Protein AF-X1SP26-F1 (afdb_monomer_lite)

pLDDT: mean 91.58, std 7.6, range [51.31, 98.5]

Organism: NCBI:txid412755

Secondary structure (DSSP, 8-state):
--GGGEEEEEEEEGGGTEEEEEEEETT-SS----SSPPPBSS-SSPPPEEEEESSS--SEEEEEHHHHHTTTTTTS-GGGSS----B----STTEEEEEE------TT------EEEEE--TT--HHHHHHHHHTTHHHHHHHHHHHHHHSS-----TT-HHHHHHHHHHHHHHHHT-EEETTTTEEE----HIIIIII-EEE-THHHHHHHGGGGGT-HHHHHHHHHHHHHH--TTSPPPSEEETBBEEP------TTHHHHHHHHHHHHHHHH--GGGG-

InterPro domains:
  IPR008928 Six-hairpin glycosidase superfamily [SSF48208] (151-282)
  IPR010383 Glycosyl hydrolase 94, supersandwich domain [PF06165] (41-135)
  IPR012341 Six-hairpin glycosidase-like superfamily [G3DSA:1.50.10.10] (172-282)
  IPR037018 Glycoside hydrolase family 65, N-terminal domain [G3DSA:2.70.98.40] (19-152)

Radius of gyration: 23.2 Å; chains: 1; bounding box: 60×61×64 Å

Foldseek 3Di:
DVQQQWWWAWDQDDVQQWIKIFTAGPPDPDLDDDPADDDDQADRNDFIKMKGWLPDHFPEWAWQQCQQQPPVHPPDGPCVVDDDHHDRPGTGPRTDTDTHDDDDADVPDDDDIDMDIDGAAPPGDPVVVSVVCSVPVVCPVVVVVVVLVPQFDQDDDPPCNVVRVVRSVVVCVLVVQWDAQNNLRFIFRFPPDCQCPPVQKGFQLLPRLVSCQRCLVRPLRNLLRSLSSQVVQADPVRFGAGTAGHRRHGDPDPDGDPCNSVSSVVSVVSNCVSPVPPVSVD

Sequence (282 aa):
EFSQKFIHKFETIMEGMGIKETKILEDDKEGKKQSYPKPEFEDKNPPMTFLVSLNDHPIIKFTNGSRFFGKGGVTSPDMLKDNLTNDLSATGEESAMILEQKINLQPGQTRTIYFLYGYIPEGFEIESLAKKYEKDVANTFIKSCEQWKKERIKFKIKDEAWVDREVFWHYYYLRGAMTYDSYFKEHILSQGHVYQYIIGFQGAARDPLQHALPFIYINPGIVKNVIRYTLKTTFKSGEIPYGITGSGQLIPLPIKPSDQEMWLLWLTSEYILATRDTDFLD

Structure (mmCIF, N/CA/C/O backbone):
data_AF-X1SP26-F1
#
_entry.id   AF-X1SP26-F1
#
loop_
_atom_site.group_PDB
_atom_site.id
_atom_site.type_symbol
_atom_site.label_atom_id
_atom_site.label_alt_id
_atom_site.label_comp_id
_atom_site.label_asym_id
_atom_site.label_entity_id
_atom_site.label_seq_id
_atom_site.pdbx_PDB_ins_code
_atom_site.Cartn_x
_atom_site.Cartn_y
_atom_site.Cartn_z
_atom_site.occupancy
_atom_site.B_iso_or_equiv
_atom_site.auth_seq_id
_atom_site.auth_comp_id
_atom_site.auth_asym_id
_atom_site.auth_atom_id
_atom_site.pdbx_PDB_model_num
ATOM 1 N N . GLU A 1 1 ? 15.520 7.062 14.774 1.00 73.81 1 GLU A N 1
ATOM 2 C CA . GLU A 1 1 ? 16.022 8.443 14.947 1.00 73.81 1 GLU A CA 1
ATOM 3 C C . GLU A 1 1 ? 15.285 9.443 14.056 1.00 73.81 1 GLU A C 1
ATOM 5 O O . GLU A 1 1 ? 14.725 10.384 14.595 1.00 73.81 1 GLU A O 1
ATOM 10 N N . PHE A 1 2 ? 15.195 9.248 12.729 1.00 81.56 2 PHE A N 1
ATOM 11 C CA . PHE A 1 2 ? 14.429 10.168 11.865 1.00 81.56 2 PHE A CA 1
ATOM 12 C C . PHE A 1 2 ? 12.916 10.170 12.152 1.00 81.56 2 PHE A C 1
ATOM 14 O O . PHE A 1 2 ? 12.326 11.234 12.297 1.00 81.56 2 PHE A O 1
ATOM 21 N N . SER A 1 3 ? 12.303 8.995 12.333 1.00 78.19 3 SER A N 1
ATOM 22 C CA . SER A 1 3 ? 10.868 8.862 12.644 1.00 78.19 3 SER A CA 1
ATOM 23 C C . SER A 1 3 ? 10.428 9.608 13.910 1.00 78.19 3 SER A C 1
ATOM 25 O O . SER A 1 3 ? 9.287 10.044 13.987 1.00 78.19 3 SER A O 1
ATOM 27 N N . GLN A 1 4 ? 11.331 9.787 14.879 1.00 84.62 4 GLN A N 1
ATOM 28 C CA . GLN A 1 4 ? 11.043 10.442 16.163 1.00 84.62 4 GLN A CA 1
ATOM 29 C C . GLN A 1 4 ? 11.020 11.975 16.044 1.00 84.62 4 GLN A C 1
ATOM 31 O O . GLN A 1 4 ? 10.655 12.662 16.989 1.00 84.62 4 GLN A O 1
ATOM 36 N N . LYS A 1 5 ? 11.436 12.520 14.890 1.00 88.44 5 LYS A N 1
ATOM 37 C CA . LYS A 1 5 ? 11.441 13.965 14.610 1.00 88.44 5 LYS A CA 1
ATOM 38 C C . LYS A 1 5 ? 10.080 14.485 14.151 1.00 88.44 5 LYS A C 1
ATOM 40 O O . LYS A 1 5 ? 9.910 15.694 14.004 1.00 88.44 5 LYS A O 1
ATOM 45 N N . PHE A 1 6 ? 9.134 13.591 13.866 1.00 90.00 6 PHE A N 1
ATOM 46 C CA . PHE A 1 6 ? 7.787 13.982 13.483 1.00 90.00 6 PHE A CA 1
ATOM 47 C C . PHE A 1 6 ? 6.968 14.363 14.712 1.00 90.00 6 PHE A C 1
ATOM 49 O O . PHE A 1 6 ? 6.846 13.597 15.662 1.00 90.00 6 PHE A O 1
ATOM 56 N N . ILE A 1 7 ? 6.342 15.531 14.637 1.00 92.62 7 ILE A N 1
ATOM 57 C CA . ILE A 1 7 ? 5.237 15.926 15.496 1.00 92.62 7 ILE A CA 1
ATOM 58 C C . ILE A 1 7 ? 3.949 15.404 14.867 1.00 92.62 7 ILE A C 1
ATOM 60 O O . ILE A 1 7 ? 3.618 15.712 13.717 1.00 92.62 7 ILE A O 1
ATOM 64 N N . HIS A 1 8 ? 3.205 14.640 15.648 1.00 94.38 8 HIS A N 1
ATOM 65 C CA . HIS A 1 8 ? 1.896 14.123 15.299 1.00 94.38 8 HIS A CA 1
ATOM 66 C C . HIS A 1 8 ? 0.833 15.168 15.647 1.00 94.38 8 HIS A C 1
ATOM 68 O O . HIS A 1 8 ? 0.840 15.759 16.726 1.00 94.38 8 HIS A O 1
ATOM 74 N N . LYS A 1 9 ? -0.086 15.423 14.718 1.00 95.69 9 LYS A N 1
ATOM 75 C CA . LYS A 1 9 ? -1.264 16.264 14.941 1.00 95.69 9 LYS A CA 1
ATOM 76 C C . LYS A 1 9 ? -2.515 15.479 14.609 1.00 95.69 9 LYS A C 1
ATOM 78 O O . LYS A 1 9 ? -2.637 14.953 13.501 1.00 95.69 9 LYS A O 1
ATOM 83 N N . PHE A 1 10 ? -3.446 15.457 15.555 1.00 97.62 10 PHE A N 1
ATOM 84 C CA . PHE A 1 10 ? -4.708 14.750 15.422 1.00 97.62 10 PHE A CA 1
ATOM 85 C C . PHE A 1 10 ? -5.874 15.716 15.289 1.00 97.62 10 PHE A C 1
ATOM 87 O O . PHE A 1 10 ? -5.982 16.698 16.020 1.00 97.62 10 PHE A O 1
ATOM 94 N N . GLU A 1 11 ? -6.784 15.399 14.380 1.00 97.00 11 GLU A N 1
ATOM 95 C CA . GLU A 1 11 ? -8.033 16.129 14.209 1.00 97.00 11 GLU A CA 1
ATOM 96 C C . GLU A 1 11 ? -9.209 15.163 14.118 1.00 97.00 11 GLU A C 1
ATOM 98 O O . GLU A 1 11 ? -9.087 14.031 13.645 1.00 97.00 11 GLU A O 1
ATOM 103 N N . THR A 1 12 ? -10.365 15.623 14.588 1.00 96.88 12 THR A N 1
ATOM 104 C CA . THR A 1 12 ? -11.623 14.916 14.356 1.00 96.88 12 THR A CA 1
ATOM 105 C C . THR A 1 12 ? -12.082 15.186 12.931 1.00 96.88 12 THR A C 1
ATOM 107 O O . THR A 1 12 ? -12.084 16.333 12.494 1.00 96.88 12 THR A O 1
ATOM 110 N N . ILE A 1 13 ? -12.515 14.142 12.233 1.00 95.62 13 ILE A N 1
ATOM 111 C CA . ILE A 1 13 ? -12.996 14.224 10.850 1.00 95.62 13 ILE A CA 1
ATOM 112 C C . ILE A 1 13 ? -14.414 13.670 10.736 1.00 95.62 13 ILE A C 1
ATOM 114 O O . ILE A 1 13 ? -14.892 12.982 11.644 1.00 95.62 13 ILE A O 1
ATOM 118 N N . MET A 1 14 ? -15.073 13.966 9.610 1.00 93.12 14 MET A N 1
ATOM 119 C CA . MET A 1 14 ? -16.379 13.405 9.250 1.00 93.12 14 MET A CA 1
ATOM 120 C C . MET A 1 14 ? -17.418 13.524 10.378 1.00 93.12 14 MET A C 1
ATOM 122 O O . MET A 1 14 ? -17.944 12.522 10.848 1.00 93.12 14 MET A O 1
ATOM 126 N N . GLU A 1 15 ? -17.653 14.744 10.871 1.00 92.62 15 GLU A N 1
ATOM 127 C CA . GLU A 1 15 ? -18.658 15.028 11.916 1.00 92.62 15 GLU A CA 1
ATOM 128 C C . GLU A 1 15 ? -18.483 14.216 13.218 1.00 92.62 15 GLU A C 1
ATOM 130 O O . GLU A 1 15 ? -19.429 14.002 13.971 1.00 92.62 15 GLU A O 1
ATOM 135 N N . GLY A 1 16 ? -17.259 13.777 13.529 1.00 93.81 16 GLY A N 1
ATOM 136 C CA . GLY A 1 16 ? -16.990 12.994 14.737 1.00 93.81 16 GLY A CA 1
ATOM 137 C C . GLY A 1 16 ? -16.803 11.502 14.504 1.00 93.81 16 GLY A C 1
ATOM 138 O O . GLY A 1 16 ? -16.459 10.806 15.456 1.00 93.81 16 GLY A O 1
ATOM 139 N N . MET A 1 17 ? -16.973 11.016 13.274 1.00 95.06 17 MET A N 1
ATOM 140 C CA . MET A 1 17 ? -16.884 9.589 12.945 1.00 95.06 17 MET A CA 1
ATOM 141 C C . 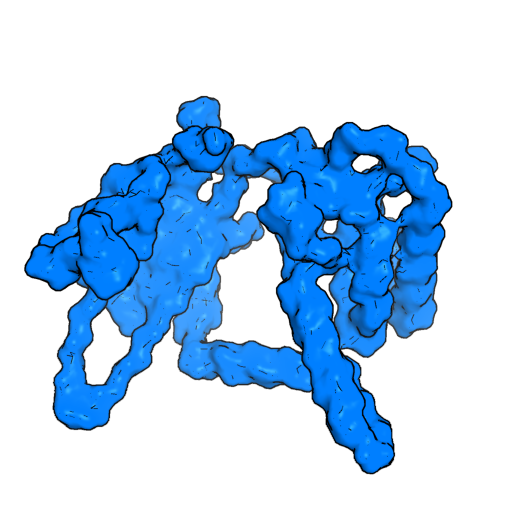MET A 1 17 ? -15.461 9.026 13.009 1.00 95.06 17 MET A C 1
ATOM 143 O O . MET A 1 17 ? -15.289 7.809 13.102 1.00 95.06 17 MET A O 1
ATOM 147 N N . GLY A 1 18 ? -14.431 9.875 12.972 1.00 96.88 18 GLY A N 1
ATOM 148 C CA . GLY A 1 18 ? -13.049 9.408 12.970 1.00 96.88 18 GLY A CA 1
ATOM 149 C C . GLY A 1 18 ? -12.015 10.418 13.441 1.00 96.88 18 GLY A C 1
ATOM 150 O O . GLY A 1 18 ? -12.329 11.546 13.829 1.00 96.88 18 GLY A O 1
ATOM 151 N N . ILE A 1 19 ? -10.763 9.975 13.376 1.00 98.12 19 ILE A N 1
ATOM 152 C CA . ILE A 1 19 ? -9.555 10.741 13.675 1.00 98.12 19 ILE A CA 1
ATOM 153 C C . ILE A 1 19 ? -8.641 10.683 12.446 1.00 98.12 19 ILE A C 1
ATOM 155 O O . ILE A 1 19 ? -8.492 9.623 11.835 1.00 98.12 19 ILE A O 1
ATOM 159 N N . LYS A 1 20 ? -8.022 11.811 12.095 1.00 97.50 20 LYS A N 1
ATOM 160 C CA . LYS A 1 20 ? -6.933 11.894 11.114 1.00 97.50 20 LYS A CA 1
ATOM 161 C C . LYS A 1 20 ? -5.646 12.295 11.818 1.00 97.50 20 LYS A C 1
ATOM 163 O O . LYS A 1 20 ? -5.664 13.170 12.678 1.00 97.50 20 LYS A O 1
ATOM 168 N N . GLU A 1 21 ? -4.545 11.688 11.411 1.00 97.00 21 GLU A N 1
ATOM 169 C CA . GLU A 1 21 ? -3.186 12.003 11.823 1.00 97.00 21 GLU A CA 1
ATOM 170 C C . GLU A 1 21 ? -2.445 12.707 10.684 1.00 97.00 21 GLU A C 1
ATOM 172 O O . GLU A 1 21 ? -2.357 12.201 9.561 1.00 97.00 21 GLU A O 1
ATOM 177 N N . THR A 1 22 ? -1.841 13.847 11.000 1.00 94.44 22 THR A N 1
ATOM 178 C CA . THR A 1 22 ? -0.846 14.507 10.151 1.00 94.44 22 THR A CA 1
ATOM 179 C C . THR A 1 22 ? 0.499 14.478 10.863 1.00 94.44 22 THR A C 1
ATOM 181 O O . THR A 1 22 ? 0.583 14.873 12.023 1.00 94.44 22 THR A O 1
ATOM 184 N N . LYS A 1 23 ? 1.548 14.024 10.175 1.00 91.38 23 LYS A N 1
ATOM 185 C CA . LYS A 1 23 ? 2.924 14.042 10.685 1.00 91.38 23 LYS A CA 1
ATOM 186 C C . LYS A 1 23 ? 3.666 15.224 10.074 1.00 91.38 23 LYS A C 1
ATOM 188 O O . LYS A 1 23 ? 3.652 15.382 8.857 1.00 91.38 23 LYS A O 1
ATOM 193 N N . ILE A 1 24 ? 4.279 16.056 10.909 1.00 89.44 24 ILE A N 1
ATOM 194 C CA . ILE A 1 24 ? 4.952 17.295 10.494 1.00 89.44 24 ILE A CA 1
ATOM 195 C C . ILE A 1 24 ? 6.339 17.339 11.131 1.00 89.44 24 ILE A C 1
ATOM 197 O O . ILE A 1 24 ? 6.478 17.010 12.304 1.00 89.44 24 ILE A O 1
ATOM 201 N N . LEU A 1 25 ? 7.361 17.751 10.388 1.00 86.12 25 LEU A N 1
ATOM 202 C CA . LEU A 1 25 ? 8.686 18.021 10.953 1.00 86.12 25 LEU A CA 1
ATOM 203 C C . LEU A 1 25 ? 8.732 19.442 11.530 1.00 86.12 25 LEU A C 1
ATOM 205 O O . LEU A 1 25 ? 8.194 20.362 10.922 1.00 86.12 25 LEU A O 1
ATOM 209 N N . GLU A 1 26 ? 9.397 19.638 12.672 1.00 71.12 26 GLU A N 1
ATOM 210 C CA . GLU A 1 26 ? 9.491 20.946 13.356 1.00 71.12 26 GLU A CA 1
ATOM 211 C C . GLU A 1 26 ? 9.970 22.095 12.451 1.00 71.12 26 GLU A C 1
ATOM 213 O O . GLU A 1 26 ? 9.482 23.224 12.563 1.00 71.12 26 GLU A O 1
ATOM 218 N N . ASP A 1 27 ? 10.875 21.796 11.519 1.00 68.44 27 ASP A N 1
ATOM 219 C CA . ASP A 1 27 ? 11.467 22.777 10.605 1.00 68.44 27 ASP A CA 1
ATOM 220 C C . ASP A 1 27 ? 10.624 23.040 9.340 1.00 68.44 27 ASP A C 1
ATOM 222 O O . ASP A 1 27 ? 10.898 23.992 8.603 1.00 68.44 27 ASP A O 1
ATOM 226 N N . ASP A 1 28 ? 9.586 22.238 9.073 1.00 66.38 28 ASP A N 1
ATOM 227 C CA . ASP A 1 28 ? 8.731 22.366 7.888 1.00 66.38 28 ASP A CA 1
ATOM 228 C C . ASP A 1 28 ? 7.439 23.128 8.225 1.00 66.38 28 ASP A C 1
ATOM 230 O O . ASP A 1 28 ? 6.407 22.566 8.597 1.00 66.38 28 ASP A O 1
ATOM 234 N N . LYS A 1 29 ? 7.507 24.461 8.127 1.00 51.31 29 LYS A N 1
ATOM 235 C CA . LYS A 1 29 ? 6.386 25.358 8.458 1.00 51.31 29 LYS A CA 1
ATOM 236 C C . LYS A 1 29 ? 5.257 25.371 7.426 1.00 51.31 29 LYS A C 1
ATOM 238 O O . LYS A 1 29 ? 4.219 25.967 7.714 1.00 51.31 29 LYS A O 1
ATOM 243 N N . GLU A 1 30 ? 5.425 24.760 6.252 1.00 52.41 30 GLU A N 1
ATOM 244 C CA . GLU A 1 30 ? 4.422 24.857 5.184 1.00 52.41 30 GLU A CA 1
ATOM 245 C C . GLU A 1 30 ? 3.722 23.544 4.837 1.00 52.41 30 GLU A C 1
ATOM 247 O O . GLU A 1 30 ? 2.629 23.621 4.279 1.00 52.41 30 GLU A O 1
ATOM 252 N N . GLY A 1 31 ? 4.269 22.363 5.159 1.00 52.03 31 GLY A N 1
ATOM 253 C CA . GLY A 1 31 ? 3.596 21.072 4.917 1.00 52.03 31 GLY A CA 1
ATOM 254 C C . GLY A 1 31 ? 3.135 20.863 3.464 1.00 52.03 31 GLY A C 1
ATOM 255 O O . GLY A 1 31 ? 2.276 20.025 3.177 1.00 52.03 31 GLY A O 1
ATOM 256 N N . LYS A 1 32 ? 3.655 21.670 2.532 1.00 56.06 32 LYS A N 1
ATOM 257 C CA . LYS A 1 32 ? 3.266 21.668 1.127 1.00 56.06 32 LYS A CA 1
ATOM 258 C C . LYS A 1 32 ? 4.129 20.658 0.407 1.00 56.06 32 LYS A C 1
ATOM 260 O O . LYS A 1 32 ? 5.289 20.917 0.086 1.00 56.06 32 LYS A O 1
ATOM 265 N N . LYS A 1 33 ? 3.520 19.523 0.086 1.00 60.97 33 LYS A N 1
ATOM 266 C CA . LYS A 1 33 ? 4.125 18.534 -0.796 1.00 60.97 33 LYS A CA 1
ATOM 267 C C . LYS A 1 33 ? 4.398 19.173 -2.160 1.00 60.97 33 LYS A C 1
ATOM 269 O O . LYS A 1 33 ? 3.486 19.676 -2.817 1.00 60.97 33 LYS A O 1
ATOM 274 N N . GLN A 1 34 ? 5.660 19.185 -2.581 1.00 61.31 34 GLN A N 1
ATOM 275 C CA . GLN A 1 34 ? 6.025 19.663 -3.914 1.00 61.31 34 GLN A CA 1
ATOM 276 C C . GLN A 1 34 ? 5.454 18.713 -4.971 1.00 61.31 34 GLN A C 1
ATOM 278 O O . GLN A 1 34 ? 5.549 17.498 -4.823 1.00 61.31 34 GLN A O 1
ATOM 283 N N . SER A 1 35 ? 4.922 19.260 -6.069 1.00 60.97 35 SER A N 1
ATOM 284 C CA . SER A 1 35 ? 4.422 18.451 -7.195 1.00 60.97 35 SER A CA 1
ATOM 285 C C . SER A 1 35 ? 5.520 17.603 -7.856 1.00 60.97 35 SER A C 1
ATOM 287 O O . SER A 1 35 ? 5.205 16.607 -8.499 1.00 60.97 35 SER A O 1
ATOM 289 N N . TYR A 1 36 ? 6.789 18.000 -7.706 1.00 66.94 36 TYR A N 1
ATOM 290 C CA . TYR A 1 36 ? 7.968 17.297 -8.217 1.00 66.94 36 TYR A CA 1
ATOM 291 C C . TYR A 1 36 ? 9.067 17.327 -7.150 1.00 66.94 36 TYR A C 1
ATOM 293 O O . TYR A 1 36 ? 9.913 18.226 -7.170 1.00 66.94 36 TYR A O 1
ATOM 301 N N . PRO A 1 37 ? 9.027 16.411 -6.168 1.00 77.12 37 PRO A N 1
ATOM 302 C CA . PRO A 1 37 ? 10.023 16.395 -5.111 1.00 77.12 37 PRO A CA 1
ATOM 303 C C . PRO A 1 37 ? 11.408 16.076 -5.687 1.00 77.12 37 PRO A C 1
ATOM 305 O O . PRO A 1 37 ? 11.560 15.311 -6.647 1.00 77.12 37 PRO A O 1
ATOM 308 N N . LYS A 1 38 ? 12.448 16.666 -5.095 1.00 85.81 38 LYS A N 1
ATOM 309 C CA . LYS A 1 38 ? 13.823 16.230 -5.363 1.00 85.81 38 LYS A CA 1
ATOM 310 C C . LYS A 1 38 ? 14.035 14.841 -4.751 1.00 85.81 38 LYS A C 1
ATOM 312 O O . LYS A 1 38 ? 13.435 14.574 -3.714 1.00 85.81 38 LYS A O 1
ATOM 317 N N . PRO A 1 39 ? 14.877 13.981 -5.351 1.00 89.56 39 PRO A N 1
ATOM 318 C CA . PRO A 1 39 ? 15.268 12.734 -4.715 1.00 89.56 39 PRO A CA 1
ATOM 319 C C . PRO A 1 39 ? 15.895 12.991 -3.345 1.00 89.56 39 PRO A C 1
ATOM 321 O O . PRO A 1 39 ? 16.738 13.882 -3.205 1.00 89.56 39 PRO A O 1
ATOM 324 N N . GLU A 1 40 ? 15.490 12.220 -2.345 1.00 90.44 40 GLU A N 1
ATOM 325 C CA . GLU A 1 40 ? 16.029 12.318 -0.992 1.00 90.44 40 GLU A CA 1
ATOM 326 C C . GLU A 1 40 ? 15.959 10.971 -0.268 1.00 90.44 40 GLU A C 1
ATOM 328 O O . GLU A 1 40 ? 15.107 10.134 -0.552 1.00 90.44 40 GLU A O 1
ATOM 333 N N . PHE A 1 41 ? 16.889 10.729 0.659 1.00 88.69 41 PHE A N 1
ATOM 334 C CA . PHE A 1 41 ? 16.952 9.459 1.393 1.00 88.69 41 PHE A CA 1
ATOM 335 C C . PHE A 1 41 ? 15.797 9.277 2.381 1.00 88.69 41 PHE A C 1
ATOM 337 O O . PHE A 1 41 ? 15.401 8.149 2.650 1.00 88.69 41 PHE A O 1
ATOM 344 N N . GLU A 1 42 ? 15.249 10.380 2.886 1.00 87.38 42 GLU A N 1
ATOM 345 C CA . GLU A 1 42 ? 14.206 10.386 3.905 1.00 87.38 42 GLU A CA 1
ATOM 346 C C . GLU A 1 42 ? 12.925 10.999 3.341 1.00 87.38 42 GLU A C 1
ATOM 348 O O . GLU A 1 42 ? 12.958 12.099 2.784 1.00 87.38 42 GLU A O 1
ATOM 353 N N . ASP A 1 43 ? 11.789 10.322 3.515 1.00 83.81 43 ASP A N 1
ATOM 354 C CA . ASP A 1 43 ? 10.485 10.900 3.187 1.00 83.81 43 ASP A CA 1
ATOM 355 C C . ASP A 1 43 ? 10.038 11.845 4.307 1.00 83.81 43 ASP A C 1
ATOM 357 O O . ASP A 1 43 ? 9.609 11.425 5.383 1.00 83.81 43 ASP A O 1
ATOM 361 N N . LYS A 1 44 ? 10.150 13.146 4.045 1.00 84.50 44 LYS A N 1
ATOM 362 C CA . LYS A 1 44 ? 9.747 14.212 4.972 1.00 84.50 44 LYS A CA 1
ATOM 363 C C . LYS A 1 44 ? 8.248 14.487 4.967 1.00 84.50 44 LYS A C 1
ATOM 365 O O . LYS A 1 44 ? 7.766 15.193 5.846 1.00 84.50 44 LYS A O 1
ATOM 370 N N . ASN A 1 45 ? 7.521 13.960 3.984 1.00 83.31 45 ASN A N 1
ATOM 371 C CA . ASN A 1 45 ? 6.109 14.247 3.761 1.00 83.31 45 ASN A CA 1
ATOM 372 C C . ASN A 1 45 ? 5.301 12.943 3.658 1.00 83.31 45 ASN A C 1
ATOM 374 O O . ASN A 1 45 ? 4.633 12.717 2.636 1.00 83.31 45 ASN A O 1
ATOM 378 N N . PRO A 1 46 ? 5.337 12.084 4.699 1.00 86.25 46 PRO A N 1
ATOM 379 C CA . PRO A 1 46 ? 4.566 10.853 4.695 1.00 86.25 46 PRO A CA 1
ATOM 380 C C . PRO A 1 46 ? 3.067 11.175 4.584 1.00 86.25 46 PRO A C 1
ATOM 382 O O . PRO A 1 46 ? 2.609 12.212 5.077 1.00 86.25 46 PRO A O 1
ATOM 385 N N . PRO A 1 47 ? 2.268 10.299 3.952 1.00 89.75 47 PRO A N 1
ATOM 386 C CA . PRO A 1 47 ? 0.845 10.549 3.798 1.00 89.75 47 PRO A CA 1
ATOM 387 C C . PRO A 1 47 ? 0.144 10.608 5.161 1.00 89.75 47 PRO A C 1
ATOM 389 O O . PRO A 1 47 ? 0.503 9.895 6.102 1.00 89.75 47 PRO A O 1
ATOM 392 N N . MET A 1 48 ? -0.899 11.438 5.242 1.00 94.56 48 MET A N 1
ATOM 393 C CA . MET A 1 48 ? -1.793 11.475 6.401 1.00 94.56 48 MET A CA 1
ATOM 394 C C . MET A 1 48 ? -2.398 10.091 6.631 1.00 94.56 48 MET A C 1
ATOM 396 O O . MET A 1 48 ? -2.786 9.431 5.665 1.00 94.56 48 MET A O 1
ATOM 400 N N . THR A 1 49 ? -2.517 9.670 7.889 1.00 96.62 49 THR A N 1
ATOM 401 C CA . THR A 1 49 ? -3.215 8.428 8.251 1.00 96.62 49 THR A CA 1
ATOM 402 C C . THR A 1 49 ? -4.545 8.736 8.916 1.00 96.62 49 THR A C 1
ATOM 404 O O . THR A 1 49 ? -4.793 9.865 9.333 1.00 96.62 49 THR A O 1
ATOM 407 N N . PHE A 1 50 ? -5.451 7.769 8.962 1.00 97.69 50 PHE A N 1
ATOM 408 C CA . PHE A 1 50 ? -6.766 7.982 9.548 1.00 97.69 50 PHE A CA 1
ATOM 409 C C . PHE A 1 50 ? -7.372 6.695 10.096 1.00 97.69 50 PHE A C 1
ATOM 411 O O . PHE A 1 50 ? -7.035 5.597 9.652 1.00 97.69 50 PHE A O 1
ATOM 418 N N . LEU A 1 51 ? -8.319 6.856 11.018 1.00 98.06 51 LEU A N 1
ATOM 419 C CA . LEU A 1 51 ? -9.195 5.813 11.534 1.00 98.06 51 LEU A CA 1
ATOM 420 C C . LEU A 1 51 ? -10.627 6.355 11.604 1.00 98.06 51 LEU A C 1
ATOM 422 O O . LEU A 1 51 ? -10.890 7.335 12.296 1.00 98.06 51 LEU A O 1
ATOM 426 N N . VAL A 1 52 ? -11.556 5.707 10.907 1.00 97.00 52 VAL A N 1
ATOM 427 C CA . VAL A 1 52 ? -12.963 6.116 10.797 1.00 97.00 52 VAL A CA 1
ATOM 428 C C . VAL A 1 52 ? -13.864 4.946 11.162 1.00 97.00 52 VAL A C 1
ATOM 430 O O . VAL A 1 52 ? -13.652 3.831 10.694 1.00 97.00 52 VAL A O 1
ATOM 433 N N . SER A 1 53 ? -14.895 5.194 11.962 1.00 95.56 53 SER A N 1
ATOM 434 C CA . SER A 1 53 ? -16.046 4.298 12.061 1.00 95.56 53 SER A CA 1
ATOM 435 C C . SER A 1 53 ? -17.004 4.559 10.900 1.00 95.56 53 SER A C 1
ATOM 437 O O . SER A 1 53 ? -17.302 5.712 10.601 1.00 95.56 53 SER A O 1
ATOM 439 N N . LEU A 1 54 ? -17.501 3.510 10.245 1.00 92.81 54 LEU A N 1
ATOM 440 C CA . LEU A 1 54 ? -18.374 3.647 9.073 1.00 92.81 54 LEU A CA 1
ATOM 441 C C . LEU A 1 54 ? -19.868 3.538 9.389 1.00 92.81 54 LEU A C 1
ATOM 443 O O . LEU A 1 54 ? -20.678 3.939 8.563 1.00 92.81 54 LEU A O 1
ATOM 447 N N . ASN A 1 55 ? -20.258 2.970 10.532 1.00 87.25 55 ASN A N 1
ATOM 448 C CA . ASN A 1 55 ? -21.670 2.687 10.815 1.00 87.25 55 ASN A CA 1
ATOM 449 C C . ASN A 1 55 ? -22.177 3.162 12.182 1.00 87.25 55 ASN A C 1
ATOM 451 O O . ASN A 1 55 ? -23.366 3.018 12.453 1.00 87.25 55 ASN A O 1
ATOM 455 N N . ASP A 1 56 ? -21.313 3.747 13.016 1.00 86.56 56 ASP A N 1
ATOM 456 C CA . ASP A 1 56 ? -21.675 4.284 14.332 1.00 86.56 56 ASP A CA 1
ATOM 457 C C . ASP A 1 56 ? -20.780 5.453 14.746 1.00 86.56 56 ASP A C 1
ATOM 459 O O . ASP A 1 56 ? -19.583 5.462 14.458 1.00 86.56 56 ASP A O 1
ATOM 463 N N . HIS A 1 57 ? -21.329 6.407 15.498 1.00 91.19 57 HIS A N 1
ATOM 464 C CA . HIS A 1 57 ? -20.536 7.508 16.040 1.00 91.19 57 HIS A CA 1
ATOM 465 C C . HIS A 1 57 ? -19.726 7.028 17.252 1.00 91.19 57 HIS A C 1
ATOM 467 O O . HIS A 1 57 ? -20.317 6.536 18.221 1.00 91.19 57 HIS A O 1
ATOM 473 N N . PRO A 1 58 ? -18.388 7.160 17.238 1.00 94.62 58 PRO A N 1
ATOM 474 C CA . PRO A 1 58 ? -17.591 6.889 18.419 1.00 94.62 58 PRO A CA 1
ATOM 475 C C . PRO A 1 58 ? -17.893 7.931 19.502 1.00 94.62 58 PRO A C 1
ATOM 477 O O . PRO A 1 58 ? -17.952 9.134 19.240 1.00 94.62 58 PRO A O 1
ATOM 480 N N . ILE A 1 59 ? -18.072 7.462 20.734 1.00 94.56 59 ILE A N 1
ATOM 481 C CA . ILE A 1 59 ? -18.350 8.318 21.891 1.00 94.56 59 ILE A CA 1
ATOM 482 C C . ILE A 1 59 ? -17.070 8.955 22.440 1.00 94.56 59 ILE A C 1
ATOM 484 O O . ILE A 1 59 ? -17.102 10.105 22.880 1.00 94.56 59 ILE A O 1
ATOM 488 N N . ILE A 1 60 ? -15.938 8.247 22.342 1.00 95.88 60 ILE A N 1
ATOM 489 C CA . ILE A 1 60 ? -14.614 8.736 22.734 1.00 95.88 60 ILE A CA 1
ATOM 490 C C . ILE A 1 60 ? -13.635 8.604 21.567 1.00 95.88 60 ILE A C 1
ATOM 492 O O . ILE A 1 60 ? -13.655 7.629 20.815 1.00 95.88 60 ILE A O 1
ATOM 496 N N . LYS A 1 61 ? -12.770 9.611 21.442 1.00 97.12 61 LYS A N 1
ATOM 497 C CA . LYS A 1 61 ? -11.613 9.682 20.552 1.00 97.12 61 LYS A CA 1
ATOM 498 C C . LYS A 1 61 ? -10.376 9.975 21.398 1.00 97.12 61 LYS A C 1
ATOM 500 O O . LYS A 1 61 ? -10.343 10.986 22.099 1.00 97.12 61 LYS A O 1
ATOM 505 N N . PHE A 1 62 ? -9.388 9.091 21.354 1.00 97.56 62 PHE A N 1
ATOM 506 C CA . PHE A 1 62 ? -8.208 9.148 22.214 1.00 97.56 62 PHE A CA 1
ATOM 507 C C . PHE A 1 62 ? -6.939 8.871 21.410 1.00 97.56 62 PHE A C 1
ATOM 509 O O . PHE A 1 62 ? -6.962 8.048 20.494 1.00 97.56 62 PHE A O 1
ATOM 516 N N . THR A 1 63 ? -5.846 9.563 21.736 1.00 98.00 63 THR A N 1
ATOM 517 C CA . THR A 1 63 ? -4.632 9.542 20.899 1.00 98.00 63 THR A CA 1
ATOM 518 C C . THR A 1 63 ? -3.357 9.103 21.599 1.00 98.00 63 THR A C 1
ATOM 520 O O . THR A 1 63 ? -2.344 8.909 20.943 1.00 98.00 63 THR A O 1
ATOM 523 N N . ASN A 1 64 ? -3.376 8.887 22.915 1.00 97.19 64 ASN A N 1
ATOM 524 C CA . ASN A 1 64 ? -2.171 8.517 23.655 1.00 97.19 64 ASN A CA 1
ATOM 525 C C . ASN A 1 64 ? -2.094 6.996 23.875 1.00 97.19 64 ASN A C 1
ATOM 527 O O . ASN A 1 64 ? -2.589 6.466 24.867 1.00 97.19 64 ASN A O 1
ATOM 531 N N . GLY A 1 65 ? -1.460 6.274 22.956 1.00 96.62 65 GLY A N 1
ATOM 532 C CA . GLY A 1 65 ? -1.259 4.828 23.040 1.00 96.62 65 GLY A CA 1
ATOM 533 C C . GLY A 1 65 ? -0.53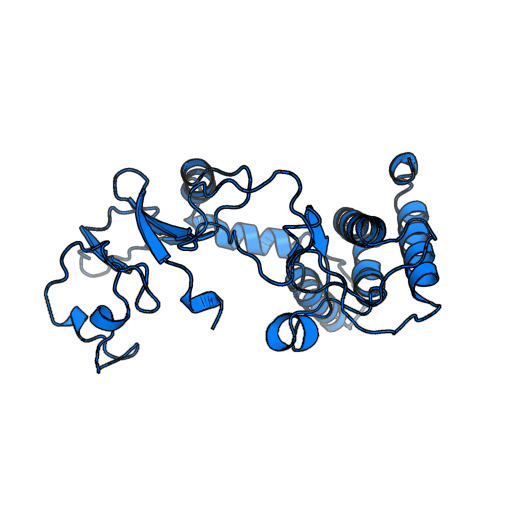4 4.394 24.316 1.00 96.62 65 GLY A C 1
ATOM 534 O O . GLY A 1 65 ? -1.010 3.487 24.999 1.00 96.62 65 GLY A O 1
ATOM 535 N N . SER A 1 66 ? 0.555 5.067 24.699 1.00 95.94 66 SER A N 1
ATOM 536 C CA . SER A 1 66 ? 1.308 4.727 25.922 1.00 95.94 66 SER A CA 1
ATOM 537 C C . SER A 1 66 ? 0.439 4.779 27.179 1.00 95.94 66 SER A C 1
ATOM 539 O O . SER A 1 66 ? 0.515 3.884 28.019 1.00 95.94 66 SER A O 1
ATOM 541 N N . ARG A 1 67 ? -0.430 5.790 27.298 1.00 95.81 67 ARG A N 1
ATOM 542 C CA . ARG A 1 67 ? -1.393 5.900 28.398 1.00 95.81 67 ARG A CA 1
ATOM 543 C C . ARG A 1 67 ? -2.505 4.862 28.285 1.00 95.81 67 ARG A C 1
ATOM 545 O O . ARG A 1 67 ? -2.872 4.293 29.303 1.00 95.81 67 ARG A O 1
ATOM 552 N N . PHE A 1 68 ? -3.026 4.610 27.081 1.00 96.75 68 PHE A N 1
ATOM 553 C CA . PHE A 1 68 ? -4.089 3.625 26.861 1.00 96.75 68 PHE A CA 1
ATOM 554 C C . PHE A 1 68 ? -3.662 2.212 27.271 1.00 96.75 68 PHE A C 1
ATOM 556 O O . PHE A 1 68 ? -4.354 1.549 28.045 1.00 96.75 68 PHE A O 1
ATOM 563 N N . PHE A 1 69 ? -2.508 1.768 26.769 1.00 96.38 69 PHE A N 1
ATOM 564 C CA . PHE A 1 69 ? -1.969 0.439 27.036 1.00 96.38 69 PHE A CA 1
ATOM 565 C C . PHE A 1 69 ? -1.368 0.327 28.440 1.00 96.38 69 PHE A C 1
ATOM 567 O O . PHE A 1 69 ? -1.580 -0.682 29.114 1.00 96.38 69 PHE A O 1
ATOM 574 N N . GLY A 1 70 ? -0.654 1.357 28.901 1.00 95.62 70 GLY A N 1
ATOM 575 C CA . GLY A 1 70 ? -0.046 1.384 30.227 1.00 95.62 70 GLY A CA 1
ATOM 576 C C . GLY A 1 70 ? 0.868 0.183 30.491 1.00 95.62 70 GLY A C 1
ATOM 577 O O . GLY A 1 70 ? 1.559 -0.312 29.599 1.00 95.62 70 GLY A O 1
ATOM 578 N N . LYS A 1 71 ? 0.878 -0.305 31.733 1.00 95.75 71 LYS A N 1
ATOM 579 C CA . LYS A 1 71 ? 1.697 -1.450 32.160 1.00 95.75 71 LYS A CA 1
ATOM 580 C C . LYS A 1 71 ? 1.125 -2.788 31.706 1.00 95.75 71 LYS A C 1
ATOM 582 O O . LYS A 1 71 ? 1.890 -3.727 31.503 1.00 95.75 71 LYS A O 1
ATOM 587 N N . GLY A 1 72 ? -0.197 -2.894 31.569 1.00 95.19 72 GLY A N 1
ATOM 588 C CA . GLY A 1 72 ? -0.849 -4.119 31.105 1.00 95.19 72 GLY A CA 1
ATOM 589 C C . GLY A 1 72 ? -0.699 -4.387 29.599 1.00 95.19 72 GLY A C 1
ATOM 590 O O . GLY A 1 72 ? -0.978 -5.500 29.133 1.00 95.19 72 GLY A O 1
ATOM 591 N N . GLY A 1 73 ? -0.211 -3.401 28.839 1.00 95.62 73 GLY A N 1
ATOM 592 C CA . GLY A 1 73 ? 0.133 -3.541 27.428 1.00 95.62 73 GLY A CA 1
ATOM 593 C C . GLY A 1 73 ? -1.073 -3.877 26.548 1.00 95.62 73 GLY A C 1
ATOM 594 O O . GLY A 1 73 ? -2.224 -3.653 26.913 1.00 95.62 73 GLY A O 1
ATOM 595 N N . VAL A 1 74 ? -0.816 -4.462 25.376 1.00 93.94 74 VAL A N 1
ATOM 596 C CA . VAL A 1 74 ? -1.866 -4.827 24.401 1.00 93.94 74 VAL A CA 1
ATOM 597 C C . VAL A 1 74 ? -2.831 -5.886 24.951 1.00 93.94 74 VAL A C 1
ATOM 599 O O . VAL A 1 74 ? -3.996 -5.921 24.568 1.00 93.94 74 VAL A O 1
ATOM 602 N N . THR A 1 75 ? -2.367 -6.745 25.864 1.00 95.50 75 THR A N 1
ATOM 603 C CA . THR A 1 75 ? -3.165 -7.866 26.389 1.00 95.50 75 THR A CA 1
ATOM 604 C C . THR A 1 75 ? -4.151 -7.468 27.485 1.00 95.50 75 THR A C 1
ATOM 606 O O . THR A 1 75 ? -5.185 -8.112 27.637 1.00 95.50 75 THR A O 1
ATOM 609 N N . SER A 1 76 ? -3.846 -6.420 28.253 1.00 95.75 76 SER A N 1
ATOM 610 C CA . SER A 1 76 ? -4.717 -5.909 29.313 1.00 95.75 76 SER A CA 1
ATOM 611 C C . SER A 1 76 ? -4.536 -4.390 29.462 1.00 95.75 76 SER A C 1
ATOM 613 O O . SER A 1 76 ? -4.026 -3.961 30.498 1.00 95.75 76 SER A O 1
ATOM 615 N N . PRO A 1 77 ? -4.943 -3.572 28.471 1.00 96.00 77 PRO A N 1
ATOM 616 C CA . PRO A 1 77 ? -4.740 -2.125 28.514 1.00 96.00 77 PRO A CA 1
ATOM 617 C C . PRO A 1 77 ? -5.294 -1.506 29.803 1.00 96.00 77 PRO A C 1
ATOM 619 O O . PRO A 1 77 ? -6.439 -1.772 30.180 1.00 96.00 77 PRO A O 1
ATOM 622 N N . ASP A 1 78 ? -4.488 -0.689 30.482 1.00 95.19 78 ASP A N 1
ATOM 623 C CA . ASP A 1 78 ? -4.854 -0.125 31.788 1.00 95.19 78 ASP A CA 1
ATOM 624 C C . ASP A 1 78 ? -6.126 0.736 31.697 1.00 95.19 78 ASP A C 1
ATOM 626 O O . ASP A 1 78 ? -7.017 0.614 32.539 1.00 95.19 78 ASP A O 1
ATOM 630 N N . MET A 1 79 ? -6.274 1.513 30.617 1.00 93.56 79 MET A N 1
ATOM 631 C CA . MET A 1 79 ? -7.409 2.425 30.430 1.00 93.56 79 MET A CA 1
ATOM 632 C C . MET A 1 79 ? -8.737 1.735 30.090 1.00 93.56 79 MET A C 1
ATOM 634 O O . MET A 1 79 ? -9.751 2.417 30.021 1.00 93.56 79 MET A O 1
ATOM 638 N N . LEU A 1 80 ? -8.782 0.406 29.914 1.00 91.19 80 LEU A N 1
ATOM 639 C CA . LEU A 1 80 ? -10.064 -0.318 29.833 1.00 91.19 80 LEU A CA 1
ATOM 640 C C . LEU A 1 80 ? -10.762 -0.440 31.197 1.00 91.19 80 LEU A C 1
ATOM 642 O O . LEU A 1 80 ? -11.942 -0.780 31.252 1.00 91.19 80 LEU A O 1
ATOM 646 N N . LYS A 1 81 ? -10.031 -0.220 32.297 1.00 86.94 81 LYS A N 1
ATOM 647 C CA . LYS A 1 81 ? -10.564 -0.268 33.669 1.00 86.94 81 LYS A CA 1
ATOM 648 C C . LYS A 1 81 ? -11.067 1.095 34.148 1.00 86.94 81 LYS A C 1
ATOM 650 O O . LYS A 1 81 ? -11.835 1.147 35.106 1.00 86.94 81 LYS A O 1
ATOM 655 N N . ASP A 1 82 ? -10.641 2.160 33.477 1.00 82.00 82 ASP A N 1
ATOM 656 C CA . ASP A 1 82 ? -10.973 3.547 33.784 1.00 82.00 82 ASP A CA 1
ATOM 657 C C . ASP A 1 82 ? -11.962 4.115 32.755 1.00 82.00 82 ASP A C 1
ATOM 659 O O . ASP A 1 82 ? -12.169 3.556 31.680 1.00 82.00 82 ASP A O 1
ATOM 663 N N . ASN A 1 83 ? -12.571 5.260 33.066 1.00 81.69 83 ASN A N 1
ATOM 664 C CA . ASN A 1 83 ? -13.398 5.977 32.096 1.00 81.69 83 ASN A CA 1
ATOM 665 C C . ASN A 1 83 ? -12.503 6.794 31.157 1.00 81.69 83 ASN A C 1
ATOM 667 O O . ASN A 1 83 ? -11.884 7.776 31.578 1.00 81.69 83 ASN A O 1
ATOM 671 N N . LEU A 1 84 ? -12.458 6.407 29.883 1.00 90.00 84 LEU A N 1
ATOM 672 C CA . LEU A 1 84 ? -11.755 7.158 28.850 1.00 90.00 84 LEU A CA 1
ATOM 673 C C . LEU A 1 84 ? -12.497 8.477 28.566 1.00 90.00 84 LEU A C 1
ATOM 675 O O . LEU A 1 84 ? -13.723 8.518 28.471 1.00 90.00 84 LEU A O 1
ATOM 679 N N . THR A 1 85 ? -11.755 9.573 28.421 1.00 93.00 85 THR A N 1
ATOM 680 C CA . THR A 1 85 ? -12.292 10.867 27.970 1.00 93.00 85 THR A CA 1
ATOM 681 C C . THR A 1 85 ? -11.641 11.261 26.655 1.00 93.00 85 THR A C 1
ATOM 683 O O . THR A 1 85 ? -10.550 10.793 26.337 1.00 93.00 85 THR A O 1
ATOM 686 N N . ASN A 1 86 ? -12.304 12.119 25.873 1.00 95.81 86 ASN A N 1
ATOM 687 C CA . ASN A 1 86 ? -11.730 12.598 24.616 1.00 95.81 86 ASN A CA 1
ATOM 688 C C . ASN A 1 86 ? -10.384 13.295 24.877 1.00 95.81 86 ASN A C 1
ATOM 690 O O . ASN A 1 86 ? -10.315 14.200 25.708 1.00 95.81 86 ASN A O 1
ATOM 694 N N . ASP A 1 87 ? -9.343 12.879 24.158 1.00 96.44 87 ASP A N 1
ATOM 695 C CA . ASP A 1 87 ? -7.998 13.451 24.251 1.00 96.44 87 ASP A CA 1
ATOM 696 C C . ASP A 1 87 ? -7.243 13.250 22.929 1.00 96.44 87 ASP A C 1
ATOM 698 O O . ASP A 1 87 ? -6.833 12.141 22.570 1.00 96.44 87 ASP A O 1
ATOM 702 N N . LEU A 1 88 ? -7.072 14.345 22.191 1.00 97.44 88 LEU A N 1
ATOM 703 C CA . LEU A 1 88 ? -6.356 14.390 20.913 1.00 97.44 88 LEU A CA 1
ATOM 704 C C . LEU A 1 88 ? -4.962 15.032 21.045 1.00 97.44 88 LEU A C 1
ATOM 706 O O . LEU A 1 88 ? -4.407 15.491 20.052 1.00 97.44 88 LEU A O 1
ATOM 710 N N . SER A 1 89 ? -4.435 15.141 22.271 1.00 96.44 89 SER A N 1
ATOM 711 C CA . SER A 1 89 ? -3.233 15.930 22.568 1.00 96.44 89 SER A CA 1
ATOM 712 C C . SER A 1 89 ? -1.908 15.182 22.418 1.00 96.44 89 SER A C 1
ATOM 714 O O . SER A 1 89 ? -0.867 15.799 22.624 1.00 96.44 89 SER A O 1
ATOM 716 N N . ALA A 1 90 ? -1.915 13.889 22.074 1.00 96.69 90 ALA A N 1
ATOM 717 C CA . ALA A 1 90 ? -0.673 13.164 21.814 1.00 96.69 90 ALA A CA 1
ATOM 718 C C . ALA A 1 90 ? 0.041 13.753 20.590 1.00 96.69 90 ALA A C 1
ATOM 720 O O . ALA A 1 90 ? -0.603 14.110 19.601 1.00 96.69 90 ALA A O 1
ATOM 721 N N . THR A 1 91 ? 1.366 13.857 20.662 1.00 95.00 91 THR A N 1
ATOM 722 C CA . THR A 1 91 ? 2.165 14.483 19.599 1.00 95.00 91 THR A CA 1
ATOM 723 C C . THR A 1 91 ? 3.437 13.727 19.254 1.00 95.00 91 THR A C 1
ATOM 725 O O . THR A 1 91 ? 4.062 14.060 18.252 1.00 95.00 91 THR A O 1
ATOM 728 N N . GLY A 1 92 ? 3.863 12.766 20.069 1.00 91.44 92 GLY A N 1
ATOM 729 C CA . GLY A 1 92 ? 5.116 12.039 19.886 1.00 91.44 92 GLY A CA 1
ATOM 730 C C . GLY A 1 92 ? 4.909 10.563 19.568 1.00 91.44 92 GLY A C 1
ATOM 731 O O . GLY A 1 92 ? 3.857 10.138 19.088 1.00 91.44 92 GLY A O 1
ATOM 732 N N . GLU A 1 93 ? 5.925 9.760 19.869 1.00 91.12 93 GLU A N 1
ATOM 733 C CA . GLU A 1 93 ? 5.936 8.313 19.620 1.00 91.12 93 GLU A CA 1
ATOM 734 C C . GLU A 1 93 ? 4.887 7.540 20.426 1.00 91.12 93 GLU A C 1
ATOM 736 O O . GLU A 1 93 ? 4.556 6.406 20.089 1.00 91.12 93 GLU A O 1
ATOM 741 N N . GLU A 1 94 ? 4.340 8.145 21.482 1.00 93.81 94 GLU A N 1
ATOM 742 C CA . GLU A 1 94 ? 3.225 7.591 22.242 1.00 93.81 94 GLU A CA 1
ATOM 743 C C . GLU A 1 94 ? 1.917 7.545 21.453 1.00 93.81 94 GLU A C 1
ATOM 745 O O . GLU A 1 94 ? 0.943 6.965 21.932 1.00 93.81 94 GLU A O 1
ATOM 750 N N . SER A 1 95 ? 1.863 8.193 20.292 1.00 95.56 95 SER A N 1
ATOM 751 C CA . SER A 1 95 ? 0.630 8.420 19.557 1.00 95.56 95 SER A CA 1
ATOM 752 C C . SER A 1 95 ? -0.017 7.136 19.023 1.00 95.56 95 SER A C 1
ATOM 754 O O . SER A 1 95 ? 0.636 6.228 18.514 1.00 95.56 95 SER A O 1
ATOM 756 N N . ALA A 1 96 ? -1.343 7.085 19.091 1.00 95.88 96 ALA A N 1
ATOM 757 C CA . ALA A 1 96 ? -2.208 6.062 18.513 1.00 95.88 96 ALA A CA 1
ATOM 758 C C . ALA A 1 96 ? -3.533 6.705 18.068 1.00 95.88 96 ALA A C 1
ATOM 760 O O . ALA A 1 96 ? -3.817 7.843 18.414 1.00 95.88 96 ALA A O 1
ATOM 761 N N . MET A 1 97 ? -4.380 5.992 17.326 1.00 97.75 97 MET A N 1
ATOM 762 C CA . MET A 1 97 ? -5.770 6.411 17.095 1.00 97.75 97 MET A CA 1
ATOM 763 C C . MET A 1 97 ? -6.699 5.387 17.732 1.00 97.75 97 MET A C 1
ATOM 765 O O . MET A 1 97 ? -6.698 4.223 17.338 1.00 97.75 97 MET A O 1
ATOM 769 N N . ILE A 1 98 ? -7.471 5.813 18.728 1.00 97.06 98 ILE A N 1
ATOM 770 C CA . ILE A 1 98 ? -8.367 4.951 19.502 1.00 97.06 98 ILE A CA 1
ATOM 771 C C . ILE A 1 98 ? -9.776 5.541 19.454 1.00 97.06 98 ILE A C 1
ATOM 773 O O . ILE A 1 98 ? -9.984 6.719 19.754 1.00 97.06 98 ILE A O 1
ATOM 777 N N . LEU A 1 99 ? -10.741 4.703 19.077 1.00 96.50 99 LEU A N 1
ATOM 778 C CA . LEU A 1 99 ? -12.167 5.016 19.055 1.00 96.50 99 LEU A CA 1
ATOM 779 C C . LEU A 1 99 ? -12.898 4.123 20.058 1.00 96.50 99 LEU A C 1
ATOM 781 O O . LEU A 1 99 ? -12.673 2.914 20.081 1.00 96.50 99 LEU A O 1
ATOM 785 N N . GLU A 1 100 ? -13.814 4.697 20.833 1.00 94.25 100 GLU A N 1
ATOM 786 C CA . GLU A 1 100 ? -14.714 3.939 21.708 1.00 94.25 100 GLU A CA 1
ATOM 787 C C . GLU A 1 100 ? -16.144 3.988 21.180 1.00 94.25 100 GLU A C 1
ATOM 789 O O . GLU A 1 100 ? -16.659 5.055 20.843 1.00 94.25 100 GLU A O 1
ATOM 794 N N . GLN A 1 101 ? -16.813 2.838 21.160 1.00 92.62 101 GLN A N 1
ATOM 795 C CA . GLN A 1 101 ? -18.230 2.724 20.834 1.00 92.62 101 GLN A CA 1
ATOM 796 C C . GLN A 1 101 ? -18.959 1.940 21.912 1.00 92.62 101 GLN A C 1
ATOM 798 O O . GLN A 1 101 ? -18.518 0.869 22.327 1.00 92.62 101 GLN A O 1
ATOM 803 N N . LYS A 1 102 ? -20.127 2.444 22.312 1.00 91.00 102 LYS A N 1
ATOM 804 C CA . LYS A 1 102 ? -21.014 1.743 23.235 1.00 91.00 102 LYS A CA 1
ATOM 805 C C . LYS A 1 102 ? -22.105 1.022 22.460 1.00 91.00 102 LYS A C 1
ATOM 807 O O . LYS A 1 102 ? -22.901 1.645 21.761 1.00 91.00 102 LYS A O 1
ATOM 812 N N . ILE A 1 103 ? -22.157 -0.296 22.613 1.00 92.06 103 ILE A N 1
ATOM 813 C CA . ILE A 1 103 ? -23.110 -1.154 21.913 1.00 92.06 103 ILE A CA 1
ATOM 814 C C . ILE A 1 103 ? -23.934 -1.906 22.947 1.00 92.06 103 ILE A C 1
ATOM 816 O O . ILE A 1 103 ? -23.389 -2.579 23.815 1.00 92.06 103 ILE A O 1
ATOM 820 N N . ASN A 1 104 ? -25.255 -1.805 22.828 1.00 93.19 104 ASN A N 1
ATOM 821 C CA . ASN A 1 104 ? -26.191 -2.584 23.627 1.00 93.19 104 ASN A CA 1
ATOM 822 C C . ASN A 1 104 ? -26.765 -3.693 22.739 1.00 93.19 104 ASN A C 1
ATOM 824 O O . ASN A 1 104 ? -27.347 -3.393 21.696 1.00 93.19 104 ASN A O 1
ATOM 828 N N . LEU A 1 105 ? -26.598 -4.953 23.143 1.00 96.38 105 LEU A N 1
ATOM 829 C CA . LEU A 1 105 ? -27.149 -6.116 22.446 1.00 96.38 105 LEU A CA 1
ATOM 830 C C . LEU A 1 105 ? -28.211 -6.786 23.311 1.00 96.38 105 LEU A C 1
ATOM 832 O O . LEU A 1 105 ? -27.993 -7.027 24.497 1.00 96.38 105 LEU A O 1
ATOM 836 N N . GLN A 1 106 ? -29.349 -7.108 22.707 1.00 97.56 106 GLN A N 1
ATOM 837 C CA . GLN A 1 106 ? -30.346 -7.985 23.319 1.00 97.56 106 GLN A CA 1
ATOM 838 C C . GLN A 1 106 ? -29.905 -9.459 23.230 1.00 97.56 106 GLN A C 1
ATOM 840 O O . GLN A 1 106 ? -29.072 -9.794 22.381 1.00 97.56 106 GLN A O 1
ATOM 845 N N . PRO A 1 107 ? -30.462 -10.369 24.056 1.00 97.75 107 PRO A N 1
ATOM 846 C CA . PRO A 1 107 ? -30.189 -11.800 23.936 1.00 97.75 107 PRO A CA 1
ATOM 847 C C . PRO A 1 107 ? -30.421 -12.308 22.505 1.00 97.75 107 PRO A C 1
ATOM 849 O O . PRO A 1 107 ? -31.489 -12.110 21.930 1.00 97.75 107 PRO A O 1
ATOM 852 N N . GLY A 1 108 ? -29.403 -12.941 21.918 1.00 97.25 108 GLY A N 1
ATOM 853 C CA . GLY A 1 108 ? -29.440 -13.456 20.543 1.00 97.25 108 GLY A CA 1
ATOM 854 C C . GLY A 1 108 ? -29.205 -12.416 19.437 1.00 97.25 108 GLY A C 1
ATOM 855 O O . GLY A 1 108 ? -29.100 -12.794 18.272 1.00 97.25 108 GLY A O 1
ATOM 856 N N . GLN A 1 109 ? -29.081 -11.125 19.761 1.00 97.81 109 GLN A N 1
ATOM 857 C CA . GLN A 1 109 ? -28.783 -10.090 18.771 1.00 97.81 109 GLN A CA 1
ATOM 858 C C . GLN A 1 109 ? -27.311 -10.138 18.345 1.00 97.81 109 GLN A C 1
ATOM 860 O O . GLN A 1 109 ? -26.408 -10.225 19.174 1.00 97.81 109 GLN A O 1
ATOM 865 N N . THR A 1 110 ? -27.071 -10.004 17.040 1.00 95.56 110 THR A N 1
ATOM 866 C CA . THR A 1 110 ? -25.735 -9.813 16.462 1.00 95.56 110 THR A CA 1
ATOM 867 C C . THR A 1 110 ? -25.639 -8.424 15.846 1.00 95.56 110 THR A C 1
ATOM 869 O O . THR A 1 110 ? -26.599 -7.937 15.248 1.00 95.56 110 THR A O 1
ATOM 872 N N . ARG A 1 111 ? -24.472 -7.790 15.970 1.00 93.44 111 ARG A N 1
ATOM 873 C CA . ARG A 1 111 ? -24.156 -6.525 15.305 1.00 93.44 111 ARG A CA 1
ATOM 874 C C . ARG A 1 111 ? -22.769 -6.606 14.681 1.00 93.44 111 ARG A C 1
ATOM 876 O O . ARG A 1 111 ? -21.838 -7.085 15.320 1.00 93.44 111 ARG A O 1
ATOM 883 N N . THR A 1 112 ? -22.640 -6.113 13.456 1.00 93.06 112 THR A N 1
ATOM 884 C CA . THR A 1 112 ? -21.346 -5.930 12.791 1.00 93.06 112 THR A CA 1
ATOM 885 C C . THR A 1 112 ? -20.950 -4.463 12.868 1.00 93.06 112 THR A C 1
ATOM 887 O O . THR A 1 112 ? -21.788 -3.583 12.681 1.00 93.06 112 THR A O 1
ATOM 890 N N . ILE A 1 113 ? -19.679 -4.206 13.157 1.00 92.31 113 ILE A N 1
ATOM 891 C CA . ILE A 1 113 ? -19.095 -2.868 13.250 1.00 92.31 113 ILE A CA 1
ATOM 892 C C . ILE A 1 113 ? -18.034 -2.770 12.165 1.00 92.31 113 ILE A C 1
ATOM 894 O O . ILE A 1 113 ? -17.276 -3.721 11.962 1.00 92.31 113 ILE A O 1
ATOM 898 N N . TYR A 1 114 ? -17.982 -1.636 11.478 1.00 93.81 114 TYR A N 1
ATOM 899 C CA . TYR A 1 114 ? -17.049 -1.429 10.384 1.00 93.81 114 TYR A CA 1
ATOM 900 C C . TYR A 1 114 ? -16.151 -0.232 10.666 1.00 93.81 114 TYR A C 1
ATOM 902 O O . TYR A 1 114 ? -16.632 0.861 10.961 1.00 93.81 114 TYR A O 1
ATOM 910 N N . PHE A 1 115 ? -14.847 -0.440 10.509 1.00 94.88 115 PHE A N 1
ATOM 911 C CA . PHE A 1 115 ? -13.841 0.608 10.595 1.00 94.88 115 PHE A CA 1
ATOM 912 C C . PHE A 1 115 ? -13.062 0.692 9.286 1.00 94.88 115 PHE A C 1
ATOM 914 O O . PHE A 1 115 ? -12.813 -0.323 8.634 1.00 94.88 115 PHE A O 1
ATOM 921 N N . LEU A 1 116 ? -12.652 1.903 8.927 1.00 95.31 116 LEU A N 1
ATOM 922 C CA . LEU A 1 116 ? -11.726 2.175 7.841 1.00 95.31 116 LEU A CA 1
ATOM 923 C C . LEU A 1 116 ? -10.450 2.774 8.432 1.00 95.31 116 LEU A C 1
ATOM 925 O O . LEU A 1 116 ? -10.492 3.834 9.054 1.00 95.31 116 LEU A O 1
ATOM 929 N N . TYR A 1 117 ? -9.331 2.086 8.232 1.00 96.44 117 TYR A N 1
ATOM 930 C CA . TYR A 1 117 ? -7.997 2.536 8.620 1.00 96.44 117 TYR A CA 1
ATOM 931 C C . TYR A 1 117 ? -7.091 2.532 7.395 1.00 96.44 117 TYR A C 1
ATOM 933 O O . TYR A 1 117 ? -7.137 1.602 6.586 1.00 96.44 117 TYR A O 1
ATOM 941 N N . GLY A 1 118 ? -6.265 3.559 7.256 1.00 95.44 118 GLY A N 1
ATOM 942 C CA . GLY A 1 118 ? -5.323 3.645 6.153 1.00 95.44 118 GLY A CA 1
ATOM 943 C C . GLY A 1 118 ? -4.641 4.997 6.081 1.00 95.44 118 GLY A C 1
ATOM 944 O O . GLY A 1 118 ? -4.612 5.750 7.052 1.00 95.44 118 GLY A O 1
ATOM 945 N N . TYR A 1 119 ? -4.096 5.294 4.907 1.00 94.44 119 TYR A N 1
ATOM 946 C CA . TYR A 1 119 ? -3.525 6.593 4.587 1.00 94.44 119 TYR A CA 1
ATOM 947 C C . TYR A 1 119 ? -4.312 7.270 3.466 1.00 94.44 119 TYR A C 1
ATOM 949 O O . TYR A 1 119 ? -5.001 6.600 2.696 1.00 94.44 119 TYR A O 1
ATOM 957 N N . ILE A 1 120 ? -4.211 8.594 3.380 1.00 93.00 120 ILE A N 1
ATOM 958 C CA . ILE A 1 120 ? -4.839 9.412 2.341 1.00 93.00 120 ILE A CA 1
ATOM 959 C C . ILE A 1 120 ? -3.831 9.575 1.196 1.00 93.00 120 ILE A C 1
ATOM 961 O O . ILE A 1 120 ? -2.809 10.244 1.384 1.00 93.00 120 ILE A O 1
ATOM 965 N N . PRO A 1 121 ? -4.051 8.949 0.024 1.00 88.19 121 PRO A N 1
ATOM 966 C CA . PRO A 1 121 ? -3.168 9.134 -1.117 1.00 88.19 121 PRO A CA 1
ATOM 967 C C . PRO A 1 121 ? -3.258 10.563 -1.656 1.00 88.19 121 PRO A C 1
ATOM 969 O O . PRO A 1 121 ? -4.238 11.276 -1.457 1.00 88.19 121 PRO A O 1
ATOM 972 N N . GLU A 1 122 ? -2.236 10.972 -2.394 1.00 84.88 122 GLU A N 1
ATOM 973 C CA . GLU A 1 122 ? -2.214 12.285 -3.035 1.00 84.88 122 GLU A CA 1
ATOM 974 C C . GLU A 1 122 ? -3.384 12.455 -4.014 1.00 84.88 122 GLU A C 1
ATOM 976 O O . GLU A 1 122 ? -3.639 11.575 -4.837 1.00 84.88 122 GLU A O 1
ATOM 981 N N . GLY A 1 123 ? -4.090 13.584 -3.914 1.00 87.00 123 GLY A N 1
ATOM 982 C CA . GLY A 1 123 ? -5.266 13.883 -4.735 1.00 87.00 123 GLY A CA 1
ATOM 983 C C . GLY A 1 123 ? -6.573 13.240 -4.257 1.00 87.00 123 GLY A C 1
ATOM 984 O O . GLY A 1 123 ? -7.573 13.326 -4.966 1.00 87.00 123 GLY A O 1
ATOM 985 N N . PHE A 1 124 ? -6.586 12.602 -3.082 1.00 90.69 124 PHE A N 1
ATOM 986 C CA . PHE A 1 124 ? -7.794 12.041 -2.478 1.00 90.69 124 PHE A CA 1
ATOM 987 C C . PHE A 1 124 ? -8.213 12.816 -1.231 1.00 90.69 124 PHE A C 1
ATOM 989 O O . PHE A 1 124 ? -7.375 13.242 -0.443 1.00 90.69 124 PHE A O 1
ATOM 996 N N . GLU A 1 125 ? -9.526 12.893 -1.017 1.00 92.62 125 GLU A N 1
ATOM 997 C CA . GLU A 1 125 ? -10.135 13.424 0.205 1.00 92.62 125 GLU A CA 1
ATOM 998 C C . GLU A 1 125 ? -10.698 12.282 1.058 1.00 92.62 125 GLU A C 1
ATOM 1000 O O . GLU A 1 125 ? -11.272 11.323 0.521 1.00 92.62 125 GLU A O 1
ATOM 1005 N N . ILE A 1 126 ? -10.585 12.385 2.384 1.00 93.00 126 ILE A N 1
ATOM 1006 C CA . ILE A 1 126 ? -11.046 11.346 3.319 1.00 93.00 126 ILE A CA 1
ATOM 1007 C C . ILE A 1 126 ? -12.539 11.041 3.144 1.00 93.00 126 ILE A C 1
ATOM 1009 O O . ILE A 1 126 ? -12.927 9.873 3.083 1.00 93.00 126 ILE A O 1
ATOM 1013 N N . GLU A 1 127 ? -13.377 12.061 2.970 1.00 92.38 127 GLU A N 1
ATOM 1014 C CA . GLU A 1 127 ? -14.822 11.908 2.804 1.00 92.38 127 GLU A CA 1
ATOM 1015 C C . GLU A 1 127 ? -15.149 11.087 1.555 1.00 92.38 127 GLU A C 1
ATOM 1017 O O . GLU A 1 127 ? -16.078 10.280 1.559 1.00 92.38 127 GLU A O 1
ATOM 1022 N N . SER A 1 128 ? -14.375 11.268 0.480 1.00 90.88 128 SER A N 1
ATOM 1023 C CA . SER A 1 128 ? -14.555 10.513 -0.762 1.00 90.88 128 SER A CA 1
ATOM 1024 C C . SER A 1 128 ? -14.188 9.035 -0.585 1.00 90.88 128 SER A C 1
ATOM 1026 O O . SER A 1 128 ? -14.909 8.153 -1.061 1.00 90.88 128 SER A O 1
ATOM 1028 N N . LEU A 1 129 ? -13.110 8.757 0.158 1.00 90.25 129 LEU A N 1
ATOM 1029 C CA . LEU A 1 129 ? -12.654 7.403 0.461 1.00 90.25 129 LEU A CA 1
ATOM 1030 C C . LEU A 1 129 ? -13.644 6.677 1.371 1.00 90.25 129 LEU A C 1
ATOM 1032 O O . LEU A 1 129 ? -14.014 5.541 1.080 1.00 90.25 129 LEU A O 1
ATOM 1036 N N . ALA A 1 130 ? -14.117 7.326 2.433 1.00 91.31 130 ALA A N 1
ATOM 1037 C CA . ALA A 1 130 ? -15.071 6.724 3.353 1.00 91.31 130 ALA A CA 1
ATOM 1038 C C . ALA A 1 130 ? -16.415 6.432 2.667 1.00 91.31 130 ALA A C 1
ATOM 1040 O O . ALA A 1 130 ? -16.886 5.295 2.723 1.00 91.31 130 ALA A O 1
ATOM 1041 N N . LYS A 1 131 ? -16.964 7.391 1.902 1.00 89.62 131 LYS A N 1
ATOM 1042 C CA . LYS A 1 131 ? -18.213 7.203 1.134 1.00 89.62 131 LYS A CA 1
ATOM 1043 C C . LYS A 1 131 ? -18.139 6.043 0.140 1.00 89.62 131 LYS A C 1
ATOM 1045 O O . LYS A 1 131 ? -19.133 5.346 -0.072 1.00 89.62 131 LYS A O 1
ATOM 1050 N N . LYS A 1 132 ? -16.970 5.811 -0.476 1.00 89.31 132 LYS A N 1
ATOM 1051 C CA . LYS A 1 132 ? -16.750 4.673 -1.385 1.00 89.31 132 LYS A CA 1
ATOM 1052 C C . LYS A 1 132 ? -17.013 3.336 -0.686 1.00 89.31 132 LYS A C 1
ATOM 1054 O O . LYS A 1 132 ? -17.623 2.458 -1.297 1.00 89.31 132 LYS A O 1
ATOM 1059 N N . TYR A 1 133 ? -16.543 3.176 0.551 1.00 88.88 133 TYR A N 1
ATOM 1060 C CA . TYR A 1 133 ? -16.672 1.922 1.298 1.00 88.88 133 TYR A CA 1
ATOM 1061 C C . TYR A 1 133 ? -17.990 1.822 2.070 1.00 88.88 133 TYR A C 1
ATOM 1063 O O . TYR A 1 133 ? -18.548 0.733 2.145 1.00 88.88 133 TYR A O 1
ATOM 1071 N N . GLU A 1 134 ? -18.532 2.935 2.565 1.00 87.19 134 GLU A N 1
ATOM 1072 C CA . GLU A 1 134 ? -19.804 2.985 3.299 1.00 87.19 134 GLU A CA 1
ATOM 1073 C C . GLU A 1 134 ? -20.971 2.396 2.490 1.00 87.19 134 GLU A C 1
ATOM 1075 O O . GLU A 1 134 ? -21.754 1.600 3.007 1.00 87.19 134 GLU A O 1
ATOM 1080 N N . LYS A 1 135 ? -21.041 2.713 1.188 1.00 84.94 135 LYS A N 1
ATOM 1081 C CA . LYS A 1 135 ? -22.153 2.327 0.305 1.00 84.94 135 LYS A CA 1
ATOM 1082 C C . LYS A 1 135 ? -22.424 0.820 0.251 1.00 84.94 135 LYS A C 1
ATOM 1084 O O . LYS A 1 135 ? -23.559 0.423 0.005 1.00 84.94 135 LYS A O 1
ATOM 1089 N N . ASP A 1 136 ? -21.396 -0.015 0.402 1.00 87.69 136 ASP A N 1
ATOM 1090 C CA . ASP A 1 136 ? -21.546 -1.469 0.317 1.00 87.69 136 ASP A CA 1
ATOM 1091 C C . ASP A 1 136 ? -20.518 -2.221 1.173 1.00 87.69 136 ASP A C 1
ATOM 1093 O O . ASP A 1 136 ? -19.860 -3.178 0.742 1.00 87.69 136 ASP A O 1
ATOM 1097 N N . VAL A 1 137 ? -20.337 -1.739 2.403 1.00 90.94 137 VAL A N 1
ATOM 1098 C CA . VAL A 1 137 ? -19.297 -2.230 3.311 1.00 90.94 137 VAL A CA 1
ATOM 1099 C C . VAL A 1 137 ? -19.447 -3.729 3.595 1.00 90.94 137 VAL A C 1
ATOM 1101 O O . VAL A 1 137 ? -18.465 -4.471 3.549 1.00 90.94 137 VAL A O 1
ATOM 1104 N N . ALA A 1 138 ? -20.684 -4.208 3.763 1.00 89.62 138 ALA A N 1
ATOM 1105 C CA . ALA A 1 138 ? -20.981 -5.608 4.058 1.00 89.62 138 ALA A CA 1
ATOM 1106 C C . ALA A 1 138 ? -20.553 -6.565 2.932 1.00 89.62 138 ALA A C 1
ATOM 1108 O O . ALA A 1 138 ? -20.102 -7.675 3.210 1.00 89.62 138 ALA A O 1
ATOM 1109 N N . ASN A 1 139 ? -20.634 -6.134 1.668 1.00 92.25 139 ASN A N 1
ATOM 1110 C CA . ASN A 1 139 ? -20.238 -6.962 0.527 1.00 92.25 139 ASN A CA 1
ATOM 1111 C C . ASN A 1 139 ? -18.815 -6.679 0.034 1.00 92.25 139 ASN A C 1
ATOM 1113 O O . ASN A 1 139 ? -18.357 -7.353 -0.890 1.00 92.25 139 ASN A O 1
ATOM 1117 N N . THR A 1 140 ? -18.097 -5.713 0.617 1.00 91.50 140 THR A N 1
ATOM 1118 C CA . THR A 1 140 ? -16.764 -5.305 0.140 1.00 91.50 140 THR A CA 1
ATOM 1119 C C . THR A 1 140 ? -15.792 -6.485 0.122 1.00 91.50 140 THR A C 1
ATOM 1121 O O . THR A 1 140 ? -15.153 -6.727 -0.900 1.00 91.50 140 THR A O 1
ATOM 1124 N N . PHE A 1 141 ? -15.756 -7.289 1.189 1.00 91.12 141 PHE A N 1
ATOM 1125 C CA . PHE A 1 141 ? -14.900 -8.476 1.253 1.00 91.12 141 PHE A CA 1
ATOM 1126 C C . PHE A 1 141 ? -15.241 -9.507 0.167 1.00 91.12 141 PHE A C 1
ATOM 1128 O O . PHE A 1 141 ? -14.357 -9.964 -0.557 1.00 91.12 141 PHE A O 1
ATOM 1135 N N . ILE A 1 142 ? -16.530 -9.820 -0.007 1.00 93.56 142 ILE A N 1
ATOM 1136 C CA . ILE A 1 142 ? -16.995 -10.775 -1.024 1.00 93.56 142 ILE A CA 1
ATOM 1137 C C . ILE A 1 142 ? -16.606 -10.284 -2.422 1.00 93.56 142 ILE A C 1
ATOM 1139 O O . ILE A 1 142 ? -16.062 -11.048 -3.218 1.00 93.56 142 ILE A O 1
ATOM 1143 N N . LYS A 1 143 ? -16.820 -8.997 -2.714 1.00 93.19 143 LYS A N 1
ATOM 1144 C CA . LYS A 1 143 ? -16.429 -8.393 -3.993 1.00 93.19 143 LYS A CA 1
ATOM 1145 C C . LYS A 1 143 ? -14.926 -8.473 -4.231 1.00 93.19 143 LYS A C 1
ATOM 1147 O O . LYS A 1 143 ? -14.529 -8.818 -5.342 1.00 93.19 143 LYS A O 1
ATOM 1152 N N . SER A 1 144 ? -14.103 -8.207 -3.216 1.00 91.62 144 SER A N 1
ATOM 1153 C CA . SER A 1 144 ? -12.651 -8.370 -3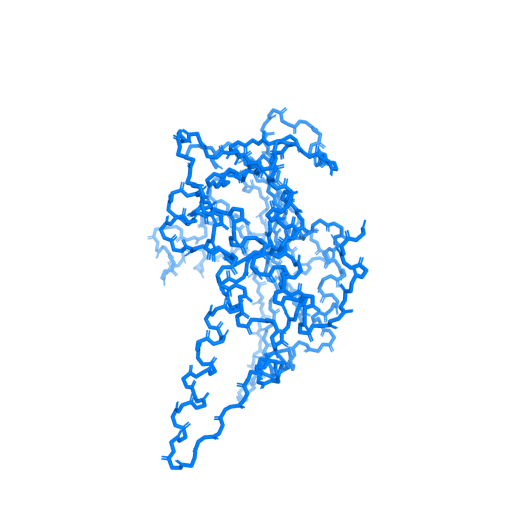.313 1.00 91.62 144 SER A CA 1
ATOM 1154 C C . SER A 1 144 ? -12.274 -9.818 -3.629 1.00 91.62 144 SER A C 1
ATOM 1156 O O . SER A 1 144 ? -11.514 -10.053 -4.565 1.00 91.62 144 SER A O 1
ATOM 1158 N N . CYS A 1 145 ? -12.848 -10.803 -2.930 1.00 92.25 145 CYS A N 1
ATOM 1159 C CA . CYS A 1 145 ? -12.611 -12.219 -3.226 1.00 92.25 145 CYS A CA 1
ATOM 1160 C C . CYS A 1 145 ? -12.994 -12.586 -4.669 1.00 92.25 145 CYS A C 1
ATOM 1162 O O . CYS A 1 145 ? -12.252 -13.303 -5.340 1.00 92.25 145 CYS A O 1
ATOM 1164 N N . GLU A 1 146 ? -14.127 -12.090 -5.167 1.00 92.62 146 GLU A N 1
ATOM 1165 C CA . GLU A 1 146 ? -14.569 -12.347 -6.541 1.00 92.62 146 GLU A CA 1
ATOM 1166 C C . GLU A 1 146 ? -13.681 -11.670 -7.593 1.00 92.62 146 GLU A C 1
ATOM 1168 O O . GLU A 1 146 ? -13.437 -12.253 -8.649 1.00 92.62 146 GLU A O 1
ATOM 1173 N N . GLN A 1 147 ? -13.148 -10.477 -7.317 1.00 89.94 147 GLN A N 1
ATOM 1174 C CA . GLN A 1 147 ? -12.168 -9.8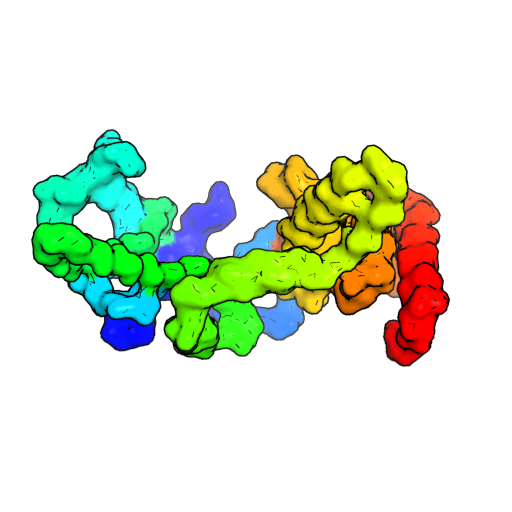26 -8.195 1.00 89.94 147 GLN A CA 1
ATOM 1175 C C . GLN A 1 147 ? -10.878 -10.648 -8.300 1.00 89.94 147 GLN A C 1
ATOM 1177 O O . GLN A 1 147 ? -10.428 -10.944 -9.408 1.00 89.94 147 GLN A O 1
ATOM 1182 N N . TRP A 1 148 ? -10.340 -11.114 -7.169 1.00 89.69 148 TRP A N 1
ATOM 1183 C CA . TRP A 1 148 ? -9.150 -11.972 -7.145 1.00 89.69 148 TRP A CA 1
ATOM 1184 C C . TRP A 1 148 ? -9.334 -13.275 -7.929 1.00 89.69 148 TRP A C 1
ATOM 1186 O O . TRP A 1 148 ? -8.422 -13.706 -8.631 1.00 89.69 148 TRP A O 1
ATOM 1196 N N . LYS A 1 149 ? -10.521 -13.892 -7.864 1.00 87.19 149 LYS A N 1
ATOM 1197 C CA . LYS A 1 149 ? -10.832 -15.110 -8.633 1.00 87.19 149 LYS A CA 1
ATOM 1198 C C . LYS A 1 149 ? -10.894 -14.873 -10.144 1.00 87.19 149 LYS A C 1
ATOM 1200 O O . LYS A 1 149 ? -10.628 -15.805 -10.902 1.00 87.19 149 LYS A O 1
ATOM 1205 N N . LYS A 1 150 ? -11.288 -13.672 -10.582 1.00 85.62 150 LYS A N 1
ATOM 1206 C CA . LYS A 1 150 ? -11.463 -13.333 -12.004 1.00 85.62 150 LYS A CA 1
ATOM 1207 C C . LYS A 1 150 ? -10.150 -12.981 -12.694 1.00 85.62 150 LYS A C 1
ATOM 1209 O O . LYS A 1 150 ? -9.948 -13.370 -13.836 1.00 85.62 150 LYS A O 1
ATOM 1214 N N . GLU A 1 151 ? -9.262 -12.261 -12.022 1.00 82.94 151 GLU A N 1
ATOM 1215 C CA . GLU A 1 151 ? -8.112 -11.617 -12.667 1.00 82.94 151 GLU A CA 1
ATOM 1216 C C . GLU A 1 151 ? -6.866 -12.515 -12.758 1.00 82.94 151 GLU A C 1
ATOM 1218 O O . GLU A 1 151 ? -5.766 -12.047 -12.522 1.00 82.94 151 GLU A O 1
ATOM 1223 N N . ARG A 1 152 ? -6.991 -13.801 -13.098 1.00 86.81 152 ARG A N 1
ATOM 1224 C CA . ARG A 1 152 ? -5.872 -14.770 -13.089 1.00 86.81 152 ARG A CA 1
ATOM 1225 C C . ARG A 1 152 ? -5.793 -15.604 -14.367 1.00 86.81 152 ARG A C 1
ATOM 1227 O O . ARG A 1 152 ? -6.793 -15.779 -15.060 1.00 86.81 152 ARG A O 1
ATOM 1234 N N . ILE A 1 153 ? -4.649 -16.253 -14.597 1.00 86.69 153 ILE A N 1
ATOM 1235 C CA . ILE A 1 153 ? -4.581 -17.393 -15.527 1.00 86.69 153 ILE A CA 1
ATOM 1236 C C . ILE A 1 153 ? -5.274 -18.585 -14.875 1.00 86.69 153 ILE A C 1
ATOM 1238 O O . ILE A 1 153 ? -4.921 -18.992 -13.762 1.00 86.69 153 ILE A O 1
ATOM 1242 N N . LYS A 1 154 ? -6.254 -19.154 -15.577 1.00 87.75 154 LYS A N 1
ATOM 1243 C CA . LYS A 1 154 ? -6.864 -20.435 -15.225 1.00 87.75 154 LYS A CA 1
ATOM 1244 C C . LYS A 1 154 ? -6.227 -21.526 -16.066 1.00 87.75 154 LYS A C 1
ATOM 1246 O O . LYS A 1 154 ? -6.296 -21.473 -17.292 1.00 87.75 154 LYS A O 1
ATOM 1251 N N . PHE A 1 155 ? -5.633 -22.512 -15.413 1.00 89.12 155 PHE A N 1
ATOM 1252 C CA . PHE A 1 155 ? -4.846 -23.535 -16.080 1.00 89.12 155 PHE A CA 1
ATOM 1253 C C . PHE A 1 155 ? -5.412 -24.911 -15.764 1.00 89.12 155 PHE A C 1
ATOM 1255 O O . PHE A 1 155 ? -5.406 -25.354 -14.622 1.00 89.12 155 PHE A O 1
ATOM 1262 N N . LYS A 1 156 ? -5.953 -25.585 -16.779 1.00 91.69 156 LYS A N 1
ATOM 1263 C CA . LYS A 1 156 ? -6.571 -26.902 -16.619 1.00 91.69 156 LYS A CA 1
ATOM 1264 C C . LYS A 1 156 ? -5.720 -27.956 -17.304 1.00 91.69 156 LYS A C 1
ATOM 1266 O O . LYS A 1 156 ? -5.661 -27.990 -18.529 1.00 91.69 156 LYS A O 1
ATOM 1271 N N . ILE A 1 157 ? -5.144 -28.841 -16.504 1.00 95.38 157 ILE A N 1
ATOM 1272 C CA . ILE A 1 157 ? -4.527 -30.079 -16.970 1.00 95.38 157 ILE A CA 1
ATOM 1273 C C . ILE A 1 157 ? -5.414 -31.239 -16.521 1.00 95.38 157 ILE A C 1
ATOM 1275 O O . ILE A 1 157 ? -5.928 -31.246 -15.400 1.00 95.38 157 ILE A O 1
ATOM 1279 N N . LYS A 1 158 ? -5.635 -32.197 -17.426 1.00 96.25 158 LYS A N 1
ATOM 1280 C CA . LYS A 1 158 ? -6.402 -33.407 -17.130 1.00 96.25 158 LYS A CA 1
ATOM 1281 C C . LYS A 1 158 ? -5.752 -34.146 -15.953 1.00 96.25 158 LYS A C 1
ATOM 1283 O O . LYS A 1 158 ? -4.545 -34.326 -15.956 1.00 96.25 158 LYS A O 1
ATOM 1288 N N . ASP A 1 159 ? -6.564 -34.540 -14.975 1.00 95.75 159 ASP A N 1
ATOM 1289 C CA . ASP A 1 159 ? -6.166 -35.290 -13.774 1.00 95.75 159 ASP A CA 1
ATOM 1290 C C . ASP A 1 159 ? -5.204 -34.555 -12.807 1.00 95.75 159 ASP A C 1
ATOM 1292 O O . ASP A 1 159 ? -4.877 -35.087 -11.753 1.00 95.75 159 ASP A O 1
ATOM 1296 N N . GLU A 1 160 ? -4.858 -33.286 -13.074 1.00 97.00 160 GLU A N 1
ATOM 1297 C CA . GLU A 1 160 ? -3.882 -32.503 -12.294 1.00 97.00 160 GLU A CA 1
ATOM 1298 C C . GLU A 1 160 ? -4.478 -31.176 -11.783 1.00 97.00 160 GLU A C 1
ATOM 1300 O O . GLU A 1 160 ? -3.973 -30.076 -12.023 1.00 97.00 160 GLU A O 1
ATOM 1305 N N . ALA A 1 161 ? -5.599 -31.254 -11.058 1.00 93.50 161 ALA A N 1
ATOM 1306 C CA . ALA A 1 161 ? -6.317 -30.072 -10.561 1.00 93.50 161 ALA A CA 1
ATOM 1307 C C . ALA A 1 161 ? -5.489 -29.187 -9.603 1.00 93.50 161 ALA A C 1
ATOM 1309 O O . ALA A 1 161 ? -5.792 -28.004 -9.432 1.00 93.50 161 ALA A O 1
ATOM 1310 N N . TRP A 1 162 ? -4.440 -29.736 -8.981 1.00 95.75 162 TRP A N 1
ATOM 1311 C CA . TRP A 1 162 ? -3.559 -28.988 -8.084 1.00 95.75 162 TRP A CA 1
ATOM 1312 C C . TRP A 1 162 ? -2.743 -27.917 -8.815 1.00 95.75 162 TRP A C 1
ATOM 1314 O O . TRP A 1 162 ? -2.390 -26.921 -8.189 1.00 95.75 162 TRP A O 1
ATOM 1324 N N . VAL A 1 163 ? -2.499 -28.066 -10.123 1.00 95.94 163 VAL A N 1
ATOM 1325 C CA . VAL A 1 163 ? -1.726 -27.083 -10.896 1.00 95.94 163 VAL A CA 1
ATOM 1326 C C . VAL A 1 163 ? -2.488 -25.762 -11.001 1.00 95.94 163 VAL A C 1
ATOM 1328 O O . VAL A 1 163 ? -1.900 -24.700 -10.818 1.00 95.94 163 VAL A O 1
ATOM 1331 N N . ASP A 1 164 ? -3.811 -25.797 -11.206 1.00 93.88 164 ASP A N 1
ATOM 1332 C CA . ASP A 1 164 ? -4.622 -24.571 -11.208 1.00 93.88 164 ASP A CA 1
ATOM 1333 C C . ASP A 1 164 ? -4.545 -23.852 -9.857 1.00 93.88 164 ASP A C 1
ATOM 1335 O O . ASP A 1 164 ? -4.435 -22.627 -9.811 1.00 93.88 164 ASP A O 1
ATOM 1339 N N . ARG A 1 165 ? -4.589 -24.610 -8.756 1.00 93.62 165 ARG A N 1
ATOM 1340 C CA . ARG A 1 165 ? -4.458 -24.067 -7.401 1.00 93.62 165 ARG A CA 1
ATOM 1341 C C . ARG A 1 165 ? -3.089 -23.415 -7.207 1.00 93.62 165 ARG A C 1
ATOM 1343 O O . ARG A 1 165 ? -3.032 -22.311 -6.676 1.00 93.62 165 ARG A O 1
ATOM 1350 N N . GLU A 1 166 ? -2.021 -24.070 -7.657 1.00 95.25 166 GLU A N 1
ATOM 1351 C CA . GLU A 1 166 ? -0.647 -23.573 -7.530 1.00 95.25 166 GLU A CA 1
ATOM 1352 C C . GLU A 1 166 ? -0.432 -22.281 -8.325 1.00 95.25 166 GLU A C 1
ATOM 1354 O O . GLU A 1 166 ? 0.062 -21.289 -7.795 1.00 95.25 166 GLU A O 1
ATOM 1359 N N . VAL A 1 167 ? -0.912 -22.236 -9.572 1.00 92.88 167 VAL A N 1
ATOM 1360 C CA . VAL A 1 167 ? -0.869 -21.022 -10.402 1.00 92.88 167 VAL A CA 1
ATOM 1361 C C . VAL A 1 167 ? -1.653 -19.883 -9.749 1.00 92.88 167 VAL A C 1
ATOM 1363 O O . VAL A 1 167 ? -1.219 -18.732 -9.796 1.00 92.88 167 VAL A O 1
ATOM 1366 N N . PHE A 1 168 ? -2.792 -20.176 -9.111 1.00 92.38 168 PHE A N 1
ATOM 1367 C CA . PHE A 1 168 ? -3.541 -19.145 -8.395 1.00 92.38 168 PHE A CA 1
ATOM 1368 C C . PHE A 1 168 ? -2.774 -18.594 -7.201 1.00 92.38 168 PHE A C 1
ATOM 1370 O O . PHE A 1 168 ? -2.759 -17.385 -6.981 1.00 92.38 168 PHE A O 1
ATOM 1377 N N . TRP A 1 169 ? -2.164 -19.492 -6.431 1.00 93.50 169 TRP A N 1
ATOM 1378 C CA . TRP A 1 169 ? -1.391 -19.147 -5.252 1.00 93.50 169 TRP A CA 1
ATOM 1379 C C . TRP A 1 169 ? -0.203 -18.260 -5.636 1.00 93.50 169 TRP A C 1
ATOM 1381 O O . TRP A 1 169 ? -0.074 -17.160 -5.103 1.00 93.50 169 TRP A O 1
ATOM 1391 N N . HIS A 1 170 ? 0.570 -18.638 -6.656 1.00 92.38 170 HIS A N 1
ATOM 1392 C CA . HIS A 1 170 ? 1.652 -17.799 -7.176 1.00 92.38 170 HIS A CA 1
ATOM 1393 C C . HIS A 1 170 ? 1.167 -16.445 -7.693 1.00 92.38 170 HIS A C 1
ATOM 1395 O O . HIS A 1 170 ? 1.774 -15.423 -7.378 1.00 92.38 170 HIS A O 1
ATOM 1401 N N . TYR A 1 171 ? 0.058 -16.414 -8.438 1.00 92.56 171 TYR A N 1
ATOM 1402 C CA . TYR A 1 171 ? -0.534 -15.158 -8.891 1.00 92.56 171 TYR A CA 1
ATOM 1403 C C . TYR A 1 171 ? -0.898 -14.240 -7.716 1.00 92.56 171 TYR A C 1
ATOM 1405 O O . TYR A 1 171 ? -0.601 -13.046 -7.753 1.00 92.56 171 TYR A O 1
ATOM 1413 N N . TYR A 1 172 ? -1.515 -14.793 -6.667 1.00 92.75 172 TYR A N 1
ATOM 1414 C CA . TYR A 1 172 ? -1.890 -14.041 -5.474 1.00 92.75 172 TYR A CA 1
ATOM 1415 C C . TYR A 1 172 ? -0.667 -13.422 -4.792 1.00 92.75 172 TYR A C 1
ATOM 1417 O O . TYR A 1 172 ? -0.674 -12.224 -4.526 1.00 92.75 172 TYR A O 1
ATOM 1425 N N . TYR A 1 173 ? 0.391 -14.203 -4.551 1.00 92.00 173 TYR A N 1
ATOM 1426 C CA . TYR A 1 173 ? 1.602 -13.692 -3.901 1.00 92.00 173 TYR A CA 1
ATOM 1427 C C . TYR A 1 173 ? 2.324 -12.659 -4.759 1.00 92.00 173 TYR A C 1
ATOM 1429 O O . TYR A 1 173 ? 2.693 -11.599 -4.259 1.00 92.00 173 TYR A O 1
ATOM 1437 N N . LEU A 1 174 ? 2.478 -12.936 -6.054 1.00 92.56 174 LEU A N 1
ATOM 1438 C CA . LEU A 1 174 ? 3.163 -12.035 -6.967 1.00 92.56 174 LEU A CA 1
ATOM 1439 C C . LEU A 1 174 ? 2.416 -10.701 -7.090 1.00 92.56 174 LEU A C 1
ATOM 1441 O O . LEU A 1 174 ? 3.010 -9.644 -6.916 1.00 92.56 174 LEU A O 1
ATOM 1445 N N . ARG A 1 175 ? 1.099 -10.727 -7.330 1.00 92.56 175 ARG A N 1
ATOM 1446 C CA . ARG A 1 175 ? 0.305 -9.493 -7.414 1.00 92.56 175 ARG A CA 1
ATOM 1447 C C . ARG A 1 175 ? 0.172 -8.799 -6.062 1.00 92.56 175 ARG A C 1
ATOM 1449 O O . ARG A 1 175 ? 0.156 -7.573 -6.014 1.00 92.56 175 ARG A O 1
ATOM 1456 N N . GLY A 1 176 ? 0.060 -9.560 -4.977 1.00 91.94 176 GLY A N 1
ATOM 1457 C CA . GLY A 1 176 ? -0.013 -9.034 -3.616 1.00 91.94 176 GLY A CA 1
ATOM 1458 C C . GLY A 1 176 ? 1.258 -8.300 -3.182 1.00 91.94 176 GLY A C 1
ATOM 1459 O O . GLY A 1 176 ? 1.176 -7.418 -2.335 1.00 91.94 176 GLY A O 1
ATOM 1460 N N . ALA A 1 177 ? 2.406 -8.608 -3.795 1.00 91.69 177 ALA A N 1
ATOM 1461 C CA . ALA A 1 177 ? 3.667 -7.898 -3.579 1.00 91.69 177 ALA A CA 1
ATOM 1462 C C . ALA A 1 177 ? 3.753 -6.545 -4.313 1.00 91.69 177 ALA A C 1
ATOM 1464 O O . ALA A 1 177 ? 4.733 -5.820 -4.150 1.00 91.69 177 ALA A O 1
ATOM 1465 N N . MET A 1 178 ? 2.756 -6.186 -5.127 1.00 93.44 178 MET A N 1
ATOM 1466 C CA . MET A 1 178 ? 2.762 -4.928 -5.864 1.00 93.44 178 MET A CA 1
ATOM 1467 C C . MET A 1 178 ? 2.623 -3.737 -4.914 1.00 93.44 178 MET A C 1
ATOM 1469 O O . MET A 1 178 ? 1.646 -3.615 -4.175 1.00 93.44 178 MET A O 1
ATOM 1473 N N . THR A 1 179 ? 3.567 -2.808 -4.999 1.00 92.75 179 THR A N 1
ATOM 1474 C CA . THR A 1 179 ? 3.527 -1.540 -4.263 1.00 92.75 179 THR A CA 1
ATOM 1475 C C . THR A 1 179 ? 3.323 -0.367 -5.212 1.00 92.75 179 THR A C 1
ATOM 1477 O O . THR A 1 179 ? 3.465 -0.512 -6.425 1.00 92.75 179 THR A O 1
ATOM 1480 N N . TYR A 1 180 ? 2.967 0.797 -4.674 1.00 92.88 180 TYR A N 1
ATOM 1481 C CA . TYR A 1 180 ? 2.926 2.053 -5.419 1.00 92.88 180 TYR A CA 1
ATOM 1482 C C . TYR A 1 180 ? 4.032 2.973 -4.916 1.00 92.88 180 TYR A C 1
ATOM 1484 O O . TYR A 1 180 ? 4.099 3.261 -3.719 1.00 92.88 180 TYR A O 1
ATOM 1492 N N . ASP A 1 181 ? 4.885 3.434 -5.822 1.00 91.69 181 ASP A N 1
ATOM 1493 C CA . ASP A 1 181 ? 5.950 4.370 -5.491 1.00 91.69 181 ASP A CA 1
ATOM 1494 C C . ASP A 1 181 ? 5.431 5.805 -5.620 1.00 91.69 181 ASP A C 1
ATOM 1496 O O . ASP A 1 181 ? 5.055 6.270 -6.699 1.00 91.69 181 ASP A O 1
ATOM 1500 N N . SER A 1 182 ? 5.387 6.518 -4.495 1.00 89.31 182 SER A N 1
ATOM 1501 C CA . SER A 1 182 ? 4.846 7.878 -4.447 1.00 89.31 182 SER A CA 1
ATOM 1502 C C . SER A 1 182 ? 5.764 8.928 -5.074 1.00 89.31 182 SER A C 1
ATOM 1504 O O . SER A 1 182 ? 5.280 10.030 -5.342 1.00 89.31 182 SER A O 1
ATOM 1506 N N . TYR A 1 183 ? 7.041 8.614 -5.310 1.00 90.88 183 TYR A N 1
ATOM 1507 C CA . TYR A 1 183 ? 7.979 9.481 -6.013 1.00 90.88 183 TYR A CA 1
ATOM 1508 C C . TYR A 1 183 ? 7.805 9.325 -7.526 1.00 90.88 183 TYR A C 1
ATOM 1510 O O . TYR A 1 183 ? 7.498 10.290 -8.224 1.00 90.88 183 TYR A O 1
ATOM 1518 N N . PHE A 1 184 ? 7.911 8.091 -8.028 1.00 92.50 184 PHE A N 1
ATOM 1519 C CA . PHE A 1 184 ? 7.824 7.807 -9.464 1.00 92.50 184 PHE A CA 1
ATOM 1520 C C . PHE A 1 184 ? 6.395 7.758 -10.003 1.00 92.50 184 PHE A C 1
ATOM 1522 O O . PHE A 1 184 ? 6.211 7.824 -11.219 1.00 92.50 184 PHE A O 1
ATOM 1529 N N . LYS A 1 185 ? 5.384 7.700 -9.129 1.00 92.81 185 LYS A N 1
ATOM 1530 C CA . LYS A 1 185 ? 3.956 7.637 -9.482 1.00 92.81 185 LYS A CA 1
ATOM 1531 C C . LYS A 1 185 ? 3.604 6.430 -10.353 1.00 92.81 185 LYS A C 1
ATOM 1533 O O . LYS A 1 185 ? 2.823 6.545 -11.291 1.00 92.81 185 LYS A O 1
ATOM 1538 N N . GLU A 1 186 ? 4.210 5.286 -10.067 1.00 95.81 186 GLU A N 1
ATOM 1539 C CA . GLU A 1 186 ? 3.964 4.034 -10.785 1.00 95.81 186 GLU A CA 1
ATOM 1540 C C . GLU A 1 186 ? 3.856 2.876 -9.795 1.00 95.81 186 GLU A C 1
ATOM 1542 O O . GLU A 1 186 ? 4.448 2.897 -8.709 1.00 95.81 186 GLU A O 1
ATOM 1547 N N . HIS A 1 187 ? 3.115 1.841 -10.183 1.00 95.69 187 HIS A N 1
ATOM 1548 C CA . HIS A 1 187 ? 3.184 0.557 -9.498 1.00 95.69 187 HIS A CA 1
ATOM 1549 C C . HIS A 1 187 ? 4.466 -0.206 -9.849 1.00 95.69 187 HIS A C 1
ATOM 1551 O O . HIS A 1 187 ? 4.929 -0.190 -10.988 1.00 95.69 187 HIS A O 1
ATOM 1557 N N . ILE A 1 188 ? 5.005 -0.931 -8.870 1.00 94.88 188 ILE A N 1
ATOM 1558 C CA . ILE A 1 188 ? 6.199 -1.763 -9.031 1.00 94.88 188 ILE A CA 1
ATOM 1559 C C . ILE A 1 188 ? 6.046 -3.106 -8.314 1.00 94.88 188 ILE A C 1
ATOM 1561 O O . ILE A 1 188 ? 5.380 -3.203 -7.282 1.00 94.88 188 ILE A O 1
ATOM 1565 N N . LEU A 1 189 ? 6.691 -4.132 -8.870 1.00 94.19 189 LEU A N 1
ATOM 1566 C CA . LEU A 1 189 ? 6.866 -5.464 -8.288 1.00 94.19 189 LEU A CA 1
ATOM 1567 C C . LEU A 1 189 ? 8.314 -5.619 -7.815 1.00 94.19 189 LEU A C 1
ATOM 1569 O O . LEU A 1 189 ? 9.147 -6.225 -8.488 1.00 94.19 189 LEU A O 1
ATOM 1573 N N . SER A 1 190 ? 8.635 -5.001 -6.688 1.00 89.81 190 SER A N 1
ATOM 1574 C CA . SER A 1 190 ? 9.973 -5.047 -6.101 1.00 89.81 190 SER A CA 1
ATOM 1575 C C . SER A 1 190 ? 10.401 -6.458 -5.676 1.00 89.81 190 SER A C 1
ATOM 1577 O O . SER A 1 190 ? 9.611 -7.400 -5.661 1.00 89.81 190 SER A O 1
ATOM 1579 N N . GLN A 1 191 ? 11.661 -6.597 -5.257 1.00 86.81 191 GLN A N 1
ATOM 1580 C CA . GLN A 1 191 ? 12.139 -7.792 -4.551 1.00 86.81 191 GLN A CA 1
ATOM 1581 C C . GLN A 1 191 ? 11.450 -8.010 -3.189 1.00 86.81 191 GLN A C 1
ATOM 1583 O O . GLN A 1 191 ? 11.457 -9.125 -2.665 1.00 86.81 191 GLN A O 1
ATOM 1588 N N . GLY A 1 192 ? 10.871 -6.960 -2.593 1.00 87.38 192 GLY A N 1
ATOM 1589 C CA . GLY A 1 192 ? 10.239 -7.022 -1.276 1.00 87.38 192 GLY A CA 1
ATOM 1590 C C . GLY A 1 192 ? 11.199 -7.457 -0.156 1.00 87.38 192 GLY A C 1
ATOM 1591 O O . GLY A 1 192 ? 12.390 -7.136 -0.169 1.00 87.38 192 GLY A O 1
ATOM 1592 N N . HIS A 1 193 ? 10.651 -8.178 0.830 1.00 85.81 193 HIS A N 1
ATOM 1593 C CA . HIS A 1 193 ? 11.349 -8.810 1.962 1.00 85.81 193 HIS A CA 1
ATOM 1594 C C . HIS A 1 193 ? 12.499 -7.960 2.552 1.00 85.81 193 HIS A C 1
ATOM 1596 O O . HIS A 1 193 ? 12.298 -6.803 2.910 1.00 85.81 193 HIS A O 1
ATOM 1602 N N . VAL A 1 194 ? 13.698 -8.534 2.683 1.00 87.75 194 VAL A N 1
ATOM 1603 C CA . VAL A 1 194 ? 14.870 -7.917 3.320 1.00 87.75 194 VAL A CA 1
ATOM 1604 C C . VAL A 1 194 ? 15.326 -6.668 2.572 1.00 87.75 194 VAL A C 1
ATOM 1606 O O . VAL A 1 194 ? 15.665 -5.677 3.206 1.00 87.75 194 VAL A O 1
ATOM 1609 N N . TYR A 1 195 ? 15.275 -6.667 1.242 1.00 87.06 195 TYR A N 1
ATOM 1610 C CA . TYR A 1 195 ? 15.762 -5.552 0.436 1.00 87.06 195 TYR A CA 1
ATOM 1611 C C . TYR A 1 195 ? 14.922 -4.297 0.657 1.00 87.06 195 TYR A C 1
ATOM 1613 O O . TYR A 1 195 ? 15.451 -3.257 1.047 1.00 87.06 195 TYR A O 1
ATOM 1621 N N . GLN A 1 196 ? 13.601 -4.423 0.527 1.00 87.25 196 GLN A N 1
ATOM 1622 C CA . GLN A 1 196 ? 12.703 -3.287 0.690 1.00 87.25 196 GLN A CA 1
ATOM 1623 C C . GLN A 1 196 ? 12.418 -2.958 2.158 1.00 87.25 196 GLN A C 1
ATOM 1625 O O . GLN A 1 196 ? 12.455 -1.789 2.527 1.00 87.25 196 GLN A O 1
ATOM 1630 N N . TYR A 1 197 ? 12.103 -3.952 2.993 1.00 85.88 197 TYR A N 1
ATOM 1631 C CA . TYR A 1 197 ? 11.572 -3.700 4.338 1.00 85.88 197 TYR A CA 1
ATOM 1632 C C . TYR A 1 197 ? 12.644 -3.615 5.427 1.00 85.88 197 TYR A C 1
ATOM 1634 O O . TYR A 1 197 ? 12.367 -3.059 6.485 1.00 85.88 197 TYR A O 1
ATOM 1642 N N . ILE A 1 198 ? 13.844 -4.163 5.196 1.00 87.50 198 ILE A N 1
ATOM 1643 C CA . ILE A 1 198 ? 14.944 -4.120 6.176 1.00 87.50 198 ILE A CA 1
ATOM 1644 C C . ILE A 1 198 ? 16.034 -3.147 5.722 1.00 87.50 198 ILE A C 1
ATOM 1646 O O . ILE A 1 198 ? 16.460 -2.312 6.513 1.00 87.50 198 ILE A O 1
ATOM 1650 N N . ILE A 1 199 ? 16.484 -3.232 4.466 1.00 88.31 199 ILE A N 1
ATOM 1651 C CA . ILE A 1 199 ? 17.567 -2.376 3.954 1.00 88.31 199 ILE A CA 1
ATOM 1652 C C . ILE A 1 199 ? 17.023 -1.045 3.406 1.00 88.31 199 ILE A C 1
ATOM 1654 O O . ILE A 1 199 ? 17.714 -0.032 3.463 1.00 88.31 199 ILE A O 1
ATOM 1658 N N . GLY A 1 200 ? 15.786 -1.019 2.899 1.00 87.94 200 GLY A N 1
ATOM 1659 C CA . GLY A 1 200 ? 15.165 0.197 2.368 1.00 87.94 200 GLY A CA 1
ATOM 1660 C C . GLY A 1 200 ? 15.586 0.534 0.936 1.00 87.94 200 GLY A C 1
ATOM 1661 O O . GLY A 1 200 ? 15.638 1.711 0.569 1.00 87.94 200 GLY A O 1
ATOM 1662 N N . PHE A 1 201 ? 15.911 -0.470 0.114 1.00 89.06 201 PHE A N 1
ATOM 1663 C CA . PHE A 1 201 ? 16.209 -0.256 -1.302 1.00 89.06 201 PHE A CA 1
ATOM 1664 C C . PHE A 1 201 ? 15.483 -1.223 -2.245 1.00 89.06 201 PHE A C 1
ATOM 1666 O O . PHE A 1 201 ? 15.076 -2.322 -1.882 1.00 89.06 201 PHE A O 1
ATOM 1673 N N . GLN A 1 202 ? 15.351 -0.772 -3.488 1.00 89.56 202 GLN A N 1
ATOM 1674 C CA . GLN A 1 202 ? 14.705 -1.400 -4.629 1.00 89.56 202 GLN A CA 1
ATOM 1675 C C . GLN A 1 202 ? 15.749 -1.675 -5.710 1.00 89.56 202 GLN A C 1
ATOM 1677 O O . GLN A 1 202 ? 16.043 -0.811 -6.532 1.00 89.56 202 GLN A O 1
ATOM 1682 N N . GLY A 1 203 ? 16.348 -2.855 -5.713 1.00 87.75 203 GLY A N 1
ATOM 1683 C CA . GLY A 1 203 ? 17.329 -3.236 -6.726 1.00 87.75 203 GLY A CA 1
ATOM 1684 C C . GLY A 1 203 ? 17.628 -4.724 -6.618 1.00 87.75 203 GLY A C 1
ATOM 1685 O O . GLY A 1 203 ? 17.493 -5.254 -5.533 1.00 87.75 203 GLY A O 1
ATOM 1686 N N . ALA A 1 204 ? 18.058 -5.421 -7.665 1.00 92.69 204 ALA A N 1
ATOM 1687 C CA . ALA A 1 204 ? 18.449 -4.873 -8.962 1.00 92.69 204 ALA A CA 1
ATOM 1688 C C . ALA A 1 204 ? 17.239 -4.442 -9.817 1.00 92.69 204 ALA A C 1
ATOM 1690 O O . ALA A 1 204 ? 16.169 -5.038 -9.714 1.00 92.69 204 ALA A O 1
ATOM 1691 N N . ALA A 1 205 ? 17.391 -3.445 -10.701 1.00 93.06 205 ALA A N 1
ATOM 1692 C CA . ALA A 1 205 ? 16.283 -2.983 -11.553 1.00 93.06 205 ALA A CA 1
ATOM 1693 C C . ALA A 1 205 ? 15.777 -4.059 -12.538 1.00 93.06 205 ALA A C 1
ATOM 1695 O O . ALA A 1 205 ? 14.664 -3.953 -13.052 1.00 93.06 205 ALA A O 1
ATOM 1696 N N . ARG A 1 206 ? 16.562 -5.124 -12.767 1.00 95.75 206 ARG A N 1
ATOM 1697 C CA . ARG A 1 206 ? 16.137 -6.300 -13.545 1.00 95.75 206 ARG A CA 1
ATOM 1698 C C . ARG A 1 206 ? 14.990 -7.075 -12.889 1.00 95.75 206 ARG A C 1
ATOM 1700 O O . ARG A 1 206 ? 14.185 -7.674 -13.593 1.00 95.75 206 ARG A O 1
ATOM 1707 N N . ASP A 1 207 ? 14.913 -7.079 -11.563 1.00 95.00 207 ASP A N 1
ATOM 1708 C CA . ASP A 1 207 ? 14.024 -7.981 -10.833 1.00 95.00 207 ASP A CA 1
ATOM 1709 C C . ASP A 1 207 ? 12.549 -7.627 -11.056 1.00 95.00 207 ASP A C 1
ATOM 1711 O O . ASP A 1 207 ? 11.799 -8.502 -11.493 1.00 95.00 207 ASP A O 1
ATOM 1715 N N . PRO A 1 208 ? 12.114 -6.356 -10.913 1.00 95.88 208 PRO A N 1
ATOM 1716 C CA . PRO A 1 208 ? 10.756 -5.971 -11.287 1.00 95.88 208 PRO A CA 1
ATOM 1717 C C . PRO A 1 208 ? 10.410 -6.293 -12.740 1.00 95.88 208 PRO A C 1
ATOM 1719 O O . PRO A 1 208 ? 9.277 -6.679 -13.026 1.00 95.88 208 PRO A O 1
ATOM 1722 N N . LEU A 1 209 ? 11.381 -6.176 -13.654 1.00 97.44 209 LEU A N 1
ATOM 1723 C CA . LEU A 1 209 ? 11.175 -6.479 -15.069 1.00 97.44 209 LEU A CA 1
ATOM 1724 C C . LEU A 1 209 ? 10.895 -7.976 -15.288 1.00 97.44 209 LEU A C 1
ATOM 1726 O O . LEU A 1 209 ? 10.005 -8.330 -16.057 1.00 97.44 209 LEU A O 1
ATOM 1730 N N . GLN A 1 210 ? 11.587 -8.857 -14.560 1.00 96.12 210 GLN A N 1
ATOM 1731 C CA . GLN A 1 210 ? 11.324 -10.300 -14.565 1.00 96.12 210 GLN A CA 1
ATOM 1732 C C . GLN A 1 210 ? 9.981 -10.638 -13.914 1.00 96.12 210 GLN A C 1
ATOM 1734 O O . GLN A 1 210 ? 9.181 -11.387 -14.477 1.00 96.12 210 GLN A O 1
ATOM 1739 N N . HIS A 1 211 ? 9.705 -10.055 -12.745 1.00 95.50 211 HIS A N 1
ATOM 1740 C CA . HIS A 1 211 ? 8.463 -10.265 -12.000 1.00 95.50 211 HIS A CA 1
ATOM 1741 C C . HIS A 1 211 ? 7.222 -9.846 -12.799 1.00 95.50 211 HIS A C 1
ATOM 1743 O O . HIS A 1 211 ? 6.144 -10.404 -12.603 1.00 95.50 211 HIS A O 1
ATOM 1749 N N . ALA A 1 212 ? 7.361 -8.877 -13.707 1.00 96.88 212 ALA A N 1
ATOM 1750 C CA . ALA A 1 212 ? 6.273 -8.390 -14.544 1.00 96.88 212 ALA A CA 1
ATOM 1751 C C . ALA A 1 212 ? 5.902 -9.334 -15.702 1.00 96.88 212 ALA A C 1
ATOM 1753 O O . ALA A 1 212 ? 4.768 -9.264 -16.179 1.00 96.88 212 ALA A O 1
ATOM 1754 N N . LEU A 1 213 ? 6.800 -10.229 -16.144 1.00 96.06 213 LEU A N 1
ATOM 1755 C CA . LEU A 1 213 ? 6.585 -11.080 -17.327 1.00 96.06 213 LEU A CA 1
ATOM 1756 C C . LEU A 1 213 ? 5.256 -11.864 -17.289 1.00 96.06 213 LEU A C 1
ATOM 1758 O O . LEU A 1 213 ? 4.506 -11.807 -18.266 1.00 96.06 213 LEU A O 1
ATOM 1762 N N . PRO A 1 214 ? 4.870 -12.539 -16.186 1.00 93.56 214 PRO A N 1
ATOM 1763 C CA . PRO A 1 214 ? 3.603 -13.269 -16.147 1.00 93.56 214 PRO A CA 1
ATOM 1764 C C . PRO A 1 214 ? 2.370 -12.370 -16.326 1.00 93.56 214 PRO A C 1
ATOM 1766 O O . PRO A 1 214 ? 1.328 -12.845 -16.777 1.00 93.56 214 PRO A O 1
ATOM 1769 N N . PHE A 1 215 ? 2.463 -11.074 -16.004 1.00 95.38 215 PHE A N 1
ATOM 1770 C CA . PHE A 1 215 ? 1.336 -10.146 -16.115 1.00 95.38 215 PHE A CA 1
ATOM 1771 C C . PHE A 1 215 ? 1.038 -9.698 -17.539 1.00 95.38 215 PHE A C 1
ATOM 1773 O O . PHE A 1 215 ? -0.058 -9.183 -17.756 1.00 95.38 215 PHE A O 1
ATOM 1780 N N . ILE A 1 216 ? 1.925 -9.948 -18.507 1.00 95.69 216 ILE A N 1
ATOM 1781 C CA . ILE A 1 216 ? 1.669 -9.657 -19.927 1.00 95.69 216 ILE A CA 1
ATOM 1782 C C . ILE A 1 216 ? 0.324 -10.253 -20.366 1.00 95.69 216 ILE A C 1
ATOM 1784 O O . ILE A 1 216 ? -0.479 -9.580 -21.009 1.00 95.69 216 ILE A O 1
ATOM 1788 N N . TYR A 1 217 ? 0.043 -11.487 -19.941 1.00 90.44 217 TYR A N 1
ATOM 1789 C CA . TYR A 1 217 ? -1.154 -12.238 -20.327 1.00 90.44 217 TYR A CA 1
ATOM 1790 C C . TYR A 1 217 ? -2.313 -12.138 -19.326 1.00 90.44 217 TYR A C 1
ATOM 1792 O O . TYR A 1 217 ? -3.357 -12.753 -19.535 1.00 90.44 217 TYR A O 1
ATOM 1800 N N . ILE A 1 218 ? -2.138 -11.402 -18.224 1.00 89.56 218 ILE A N 1
ATOM 1801 C CA . ILE A 1 218 ? -3.128 -11.314 -17.138 1.00 89.56 218 ILE A CA 1
ATOM 1802 C C . ILE A 1 218 ? -3.641 -9.891 -16.990 1.00 89.56 218 ILE A C 1
ATOM 1804 O O . ILE A 1 218 ? -4.843 -9.643 -17.031 1.00 89.56 218 ILE A O 1
ATOM 1808 N N . ASN A 1 219 ? -2.717 -8.959 -16.780 1.00 92.50 219 ASN A N 1
ATOM 1809 C CA . ASN A 1 219 ? -3.000 -7.551 -16.584 1.00 92.50 219 ASN A CA 1
ATOM 1810 C C . ASN A 1 219 ? -1.838 -6.723 -17.164 1.00 92.50 219 ASN A C 1
ATOM 1812 O O . ASN A 1 219 ? -0.950 -6.295 -16.418 1.00 92.50 219 ASN A O 1
ATOM 1816 N N . PRO A 1 220 ? -1.838 -6.479 -18.488 1.00 95.31 220 PRO A N 1
ATOM 1817 C CA . PRO A 1 220 ? -0.771 -5.739 -19.163 1.00 95.31 220 PRO A CA 1
ATOM 1818 C C . PRO A 1 220 ? -0.600 -4.303 -18.636 1.00 95.31 220 PRO A C 1
ATOM 1820 O O . PRO A 1 220 ? 0.468 -3.712 -18.779 1.00 95.31 220 PRO A O 1
ATOM 1823 N N . GLY A 1 221 ? -1.607 -3.742 -17.954 1.00 95.69 221 GLY A N 1
ATOM 1824 C CA . GLY A 1 221 ? -1.488 -2.445 -17.284 1.00 95.69 221 GLY A CA 1
ATOM 1825 C C . GLY A 1 221 ? -0.400 -2.423 -16.204 1.00 95.69 221 GLY A C 1
ATOM 1826 O O . GLY A 1 221 ? 0.312 -1.425 -16.086 1.00 95.69 221 GLY A O 1
ATOM 1827 N N . ILE A 1 222 ? -0.212 -3.530 -15.473 1.00 95.88 222 ILE A N 1
ATOM 1828 C CA . ILE A 1 222 ? 0.867 -3.666 -14.478 1.00 95.88 222 ILE A CA 1
ATOM 1829 C C . ILE A 1 222 ? 2.232 -3.616 -15.171 1.00 95.88 222 ILE A C 1
ATOM 1831 O O . ILE A 1 222 ? 3.134 -2.923 -14.709 1.00 95.88 222 ILE A O 1
ATOM 1835 N N . VAL A 1 223 ? 2.366 -4.280 -16.322 1.00 97.94 223 VAL A N 1
ATOM 1836 C CA . VAL A 1 223 ? 3.608 -4.293 -17.110 1.00 97.94 223 VAL A CA 1
ATOM 1837 C C . VAL A 1 223 ? 3.986 -2.881 -17.556 1.00 97.94 223 VAL A C 1
ATOM 1839 O O . VAL A 1 223 ? 5.132 -2.474 -17.373 1.00 97.94 223 VAL A O 1
ATOM 1842 N N . LYS A 1 224 ? 3.016 -2.086 -18.034 1.00 97.69 224 LYS A N 1
ATOM 1843 C CA . LYS A 1 224 ? 3.250 -0.669 -18.364 1.00 97.69 224 LYS A CA 1
ATOM 1844 C C . LYS A 1 224 ? 3.780 0.138 -17.187 1.00 97.69 224 LYS A C 1
ATOM 1846 O O . LYS A 1 224 ? 4.675 0.953 -17.381 1.00 97.69 224 LYS A O 1
ATOM 1851 N N . ASN A 1 225 ? 3.227 -0.074 -15.993 1.00 97.81 225 ASN A N 1
ATOM 1852 C CA . ASN A 1 225 ? 3.656 0.645 -14.791 1.00 97.81 225 ASN A CA 1
ATOM 1853 C C . ASN A 1 225 ? 5.116 0.313 -14.459 1.00 97.81 225 ASN A C 1
ATOM 1855 O O . ASN A 1 225 ? 5.915 1.219 -14.250 1.00 97.81 225 ASN A O 1
ATOM 1859 N N . VAL A 1 226 ? 5.491 -0.970 -14.514 1.00 97.75 226 VAL A N 1
ATOM 1860 C CA . VAL A 1 226 ? 6.873 -1.408 -14.267 1.00 97.75 226 VAL A CA 1
ATOM 1861 C C . VAL A 1 226 ? 7.838 -0.860 -15.325 1.00 97.75 226 VAL A C 1
ATOM 1863 O O . VAL A 1 226 ? 8.899 -0.354 -14.970 1.00 97.75 226 VAL A O 1
ATOM 1866 N N . ILE A 1 227 ? 7.471 -0.888 -16.612 1.00 98.19 227 ILE A N 1
ATOM 1867 C CA . ILE A 1 227 ? 8.300 -0.304 -17.681 1.00 98.19 227 ILE A CA 1
ATOM 1868 C C . ILE A 1 227 ? 8.471 1.207 -17.468 1.00 98.19 227 ILE A C 1
ATOM 1870 O O . ILE A 1 227 ? 9.595 1.707 -17.498 1.00 98.19 227 ILE A O 1
ATOM 1874 N N . ARG A 1 228 ? 7.381 1.941 -17.200 1.00 97.94 228 ARG A N 1
ATOM 1875 C CA . ARG A 1 228 ? 7.430 3.386 -16.922 1.00 97.94 228 ARG A CA 1
ATOM 1876 C C . ARG A 1 228 ? 8.267 3.705 -15.696 1.00 97.94 228 ARG A C 1
ATOM 1878 O O . ARG A 1 228 ? 9.025 4.669 -15.734 1.00 97.94 228 ARG A O 1
ATOM 1885 N N . TYR A 1 229 ? 8.149 2.907 -14.637 1.00 97.19 229 TYR A N 1
ATOM 1886 C CA . TYR A 1 229 ? 8.977 3.046 -13.447 1.00 97.19 229 TYR A CA 1
ATOM 1887 C C . TYR A 1 229 ? 10.456 2.992 -13.831 1.00 97.19 229 TYR A C 1
ATOM 1889 O O . TYR A 1 229 ? 11.189 3.939 -13.567 1.00 97.19 229 TYR A O 1
ATOM 1897 N N . THR A 1 230 ? 10.884 1.932 -14.522 1.00 96.62 230 THR A N 1
ATOM 1898 C CA . THR A 1 230 ? 12.285 1.758 -14.927 1.00 96.62 230 THR A CA 1
ATOM 1899 C C . THR A 1 230 ? 12.754 2.859 -15.882 1.00 96.62 230 THR A C 1
ATOM 1901 O O . THR A 1 230 ? 13.853 3.385 -15.734 1.00 96.62 230 THR A O 1
ATOM 1904 N N . LEU A 1 231 ? 11.921 3.290 -16.832 1.00 96.62 231 LEU A N 1
ATOM 1905 C CA . LEU A 1 231 ? 12.263 4.405 -17.722 1.00 96.62 231 LEU A CA 1
ATOM 1906 C C . LEU A 1 231 ? 12.463 5.719 -16.953 1.00 96.62 231 LEU A C 1
ATOM 1908 O O . LEU A 1 231 ? 13.382 6.472 -17.263 1.00 96.62 231 LEU A O 1
ATOM 1912 N N . LYS A 1 232 ? 11.665 5.978 -15.908 1.00 95.31 232 LYS A N 1
ATOM 1913 C CA . LYS A 1 232 ? 11.816 7.163 -15.046 1.00 95.31 232 LYS A CA 1
ATOM 1914 C C . LYS A 1 232 ? 13.096 7.143 -14.202 1.00 95.31 232 LYS A C 1
ATOM 1916 O O . LYS A 1 232 ? 13.529 8.208 -13.767 1.00 95.31 232 LYS A O 1
ATOM 1921 N N . THR A 1 233 ? 13.706 5.978 -13.976 1.00 93.31 233 THR A N 1
ATOM 1922 C CA . THR A 1 233 ? 15.001 5.862 -13.280 1.00 93.31 233 THR A CA 1
ATOM 1923 C C . THR A 1 233 ? 16.200 5.899 -14.229 1.00 93.31 233 THR A C 1
ATOM 1925 O O . THR A 1 233 ? 17.331 6.066 -13.775 1.00 93.31 233 THR A O 1
ATOM 1928 N N . THR A 1 234 ? 15.972 5.755 -15.536 1.00 94.00 234 THR A N 1
ATOM 1929 C CA . THR A 1 234 ? 17.028 5.625 -16.545 1.00 94.00 234 THR A CA 1
ATOM 1930 C C . THR A 1 234 ? 17.736 6.961 -16.784 1.00 94.00 234 THR A C 1
ATOM 1932 O O . THR A 1 234 ? 17.109 8.011 -16.945 1.00 94.00 234 THR A O 1
ATOM 1935 N N . PHE A 1 235 ? 19.067 6.941 -16.834 1.00 93.00 235 PHE A N 1
ATOM 1936 C CA . PHE A 1 235 ? 19.857 8.123 -17.163 1.00 93.00 235 PHE A CA 1
ATOM 1937 C C . PHE A 1 235 ? 19.723 8.499 -18.642 1.00 93.00 235 PHE A C 1
ATOM 1939 O O . PHE A 1 235 ? 19.455 7.665 -19.501 1.00 93.00 235 PHE A O 1
ATOM 1946 N N . LYS A 1 236 ? 20.045 9.753 -18.987 1.00 93.25 236 LYS A N 1
ATOM 1947 C CA . LYS A 1 236 ? 20.099 10.203 -20.394 1.00 93.25 236 LYS A CA 1
ATOM 1948 C C . LYS A 1 236 ? 21.068 9.395 -21.268 1.00 93.25 236 LYS A C 1
ATOM 1950 O O . LYS A 1 236 ? 20.916 9.393 -22.483 1.00 93.25 236 LYS A O 1
ATOM 1955 N N . SER A 1 237 ? 22.066 8.745 -20.669 1.00 93.88 237 SER A N 1
ATOM 1956 C CA . SER A 1 237 ? 22.993 7.842 -21.361 1.00 93.88 237 SER A CA 1
ATOM 1957 C C . SER A 1 237 ? 22.372 6.491 -21.734 1.00 93.88 237 SER A C 1
ATOM 1959 O O . SER A 1 237 ? 23.020 5.717 -22.429 1.00 93.88 237 SER A O 1
ATOM 1961 N N . GLY A 1 238 ? 21.161 6.189 -21.256 1.00 92.69 238 GLY A N 1
ATOM 1962 C CA . GLY A 1 238 ? 20.537 4.869 -21.341 1.00 92.69 238 GLY A CA 1
ATOM 1963 C C . GLY A 1 238 ? 20.938 3.920 -20.210 1.00 92.69 238 GLY A C 1
ATOM 1964 O O . GLY A 1 238 ? 20.348 2.854 -20.101 1.00 92.69 238 GLY A O 1
ATOM 1965 N N . GLU A 1 239 ? 21.898 4.304 -19.359 1.00 94.06 239 GLU A N 1
ATOM 1966 C CA . GLU A 1 239 ? 22.279 3.512 -18.184 1.00 94.06 239 GLU A CA 1
ATOM 1967 C C . GLU A 1 239 ? 21.100 3.439 -17.203 1.00 94.06 239 GLU A C 1
ATOM 1969 O O . GLU A 1 239 ? 20.533 4.466 -16.816 1.00 94.06 239 GLU A O 1
ATOM 1974 N N . ILE A 1 240 ? 20.753 2.228 -16.777 1.00 95.56 240 ILE A N 1
ATOM 1975 C CA . ILE A 1 240 ? 19.781 1.989 -15.713 1.00 95.56 240 ILE A CA 1
ATOM 1976 C C . ILE A 1 240 ? 20.549 1.848 -14.389 1.00 95.56 240 ILE A C 1
ATOM 1978 O O . ILE A 1 240 ? 21.436 0.993 -14.281 1.00 95.56 240 ILE A O 1
ATOM 1982 N N . PRO A 1 241 ? 20.247 2.657 -13.354 1.00 94.19 241 PRO A N 1
ATOM 1983 C CA . PRO A 1 241 ? 20.908 2.528 -12.059 1.00 94.19 241 PRO A CA 1
ATOM 1984 C C . PRO A 1 241 ? 20.629 1.152 -11.446 1.00 94.19 241 PRO A C 1
ATOM 1986 O O . PRO A 1 241 ? 19.579 0.562 -11.680 1.00 94.19 241 PRO A O 1
ATOM 1989 N N . TYR A 1 242 ? 21.548 0.642 -10.619 1.00 94.12 242 TYR A N 1
ATOM 1990 C CA . TYR A 1 242 ? 21.360 -0.656 -9.956 1.00 94.12 242 TYR A CA 1
ATOM 1991 C C . TYR A 1 242 ? 20.051 -0.727 -9.159 1.00 94.12 242 TYR A C 1
ATOM 1993 O O . TYR A 1 242 ? 19.385 -1.759 -9.137 1.00 94.12 242 TYR A O 1
ATOM 2001 N N . GLY A 1 243 ? 19.670 0.373 -8.515 1.00 93.19 243 GLY A N 1
ATOM 2002 C CA . GLY A 1 243 ? 18.399 0.460 -7.826 1.00 93.19 243 GLY A CA 1
ATOM 2003 C C . GLY A 1 243 ? 18.151 1.809 -7.171 1.00 93.19 243 GLY A C 1
ATOM 2004 O O . GLY A 1 243 ? 18.990 2.715 -7.216 1.00 93.19 243 GLY A O 1
ATOM 2005 N N . ILE A 1 244 ? 16.986 1.906 -6.543 1.00 93.94 244 ILE A N 1
ATOM 2006 C CA . ILE A 1 244 ? 16.450 3.096 -5.880 1.00 93.94 244 ILE A CA 1
ATOM 2007 C C . ILE A 1 244 ? 16.405 2.874 -4.366 1.00 93.94 244 ILE A C 1
ATOM 2009 O O . ILE A 1 244 ? 16.204 1.761 -3.905 1.00 93.94 244 ILE A O 1
ATOM 2013 N N . THR A 1 245 ? 16.579 3.917 -3.568 1.00 92.81 245 THR A N 1
ATOM 2014 C CA . THR A 1 245 ? 16.387 3.929 -2.114 1.00 92.81 245 THR A CA 1
ATOM 2015 C C . THR A 1 245 ? 15.688 5.225 -1.700 1.00 92.81 245 THR A C 1
ATOM 2017 O O . THR A 1 245 ? 15.567 6.148 -2.508 1.00 92.81 245 THR A O 1
ATOM 2020 N N . GLY A 1 246 ? 15.200 5.298 -0.461 1.00 90.06 246 GLY A N 1
ATOM 2021 C CA . GLY A 1 246 ? 14.486 6.469 0.046 1.00 90.06 246 GLY A CA 1
ATOM 2022 C C . GLY A 1 246 ? 13.318 6.893 -0.851 1.00 90.06 246 GLY A C 1
ATOM 2023 O O . GLY A 1 246 ? 12.592 6.061 -1.395 1.00 90.06 246 GLY A O 1
ATOM 2024 N N . SER A 1 247 ? 13.164 8.203 -1.026 1.00 90.38 247 SER A N 1
ATOM 2025 C CA . SER A 1 247 ? 12.199 8.830 -1.926 1.00 90.38 247 SER A CA 1
ATOM 2026 C C . SER A 1 247 ? 12.885 9.200 -3.244 1.00 90.38 247 SER A C 1
ATOM 2028 O O . SER A 1 247 ? 13.448 10.285 -3.392 1.00 90.38 247 SER A O 1
ATOM 2030 N N . GLY A 1 248 ? 12.901 8.262 -4.196 1.00 91.19 248 GLY A N 1
ATOM 2031 C CA . GLY A 1 248 ? 13.441 8.479 -5.546 1.00 91.19 248 GLY A CA 1
ATOM 2032 C C . GLY A 1 248 ? 14.966 8.553 -5.658 1.00 91.19 248 GLY A C 1
ATOM 2033 O O . GLY A 1 248 ? 15.488 8.836 -6.737 1.00 91.19 248 GLY A O 1
ATOM 2034 N N . GLN A 1 249 ? 15.697 8.322 -4.567 1.00 93.19 249 GLN A N 1
ATOM 2035 C CA . GLN A 1 249 ? 17.150 8.438 -4.520 1.00 93.19 249 GLN A CA 1
ATOM 2036 C C . GLN A 1 249 ? 17.818 7.221 -5.164 1.00 93.19 249 GLN A C 1
ATOM 2038 O O . GLN A 1 249 ? 17.345 6.096 -5.053 1.00 93.19 249 GLN A O 1
ATOM 2043 N N . LEU A 1 250 ? 18.957 7.422 -5.823 1.00 92.00 250 LEU A N 1
ATOM 2044 C CA . LEU A 1 250 ? 19.754 6.303 -6.324 1.00 92.00 250 LEU A CA 1
ATOM 2045 C C . LEU A 1 250 ? 20.496 5.631 -5.177 1.00 92.00 250 LEU A C 1
ATOM 2047 O O . LEU A 1 250 ? 21.045 6.312 -4.307 1.00 92.00 250 LEU A O 1
ATOM 2051 N N . ILE A 1 251 ? 20.580 4.304 -5.218 1.00 89.81 251 ILE A N 1
ATOM 2052 C CA . ILE A 1 251 ? 21.434 3.572 -4.287 1.00 89.81 251 ILE A CA 1
ATOM 2053 C C . ILE A 1 251 ? 22.891 4.029 -4.481 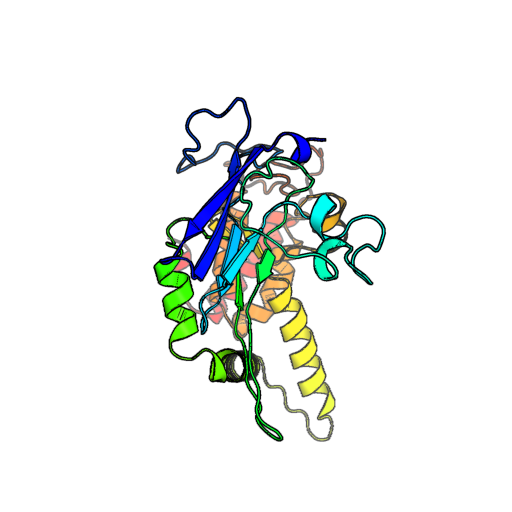1.00 89.81 251 ILE A C 1
ATOM 2055 O O . ILE A 1 251 ? 23.391 3.998 -5.609 1.00 89.81 251 ILE A O 1
ATOM 2059 N N . PRO A 1 252 ? 23.612 4.403 -3.408 1.00 86.56 252 PRO A N 1
ATOM 2060 C CA . PRO A 1 252 ? 24.999 4.858 -3.484 1.00 86.56 252 PRO A CA 1
ATOM 2061 C C . PRO A 1 252 ? 25.982 3.678 -3.592 1.00 86.56 252 PRO A C 1
ATOM 2063 O O . PRO A 1 252 ? 26.933 3.571 -2.820 1.00 86.56 252 PRO A O 1
ATOM 2066 N N . LEU A 1 253 ? 25.747 2.764 -4.538 1.00 85.81 253 LEU A N 1
ATOM 2067 C CA . LEU A 1 253 ? 26.622 1.626 -4.818 1.00 85.81 253 LEU A CA 1
ATOM 2068 C C . LEU A 1 253 ? 27.236 1.762 -6.218 1.00 85.81 253 LEU A C 1
ATOM 2070 O O . LEU A 1 253 ? 26.503 1.994 -7.179 1.00 85.81 253 LEU A O 1
ATOM 2074 N N . PRO A 1 254 ? 28.556 1.557 -6.383 1.00 85.56 254 PRO A N 1
ATOM 2075 C CA . PRO A 1 254 ? 29.230 1.642 -7.679 1.00 85.56 254 PRO A CA 1
ATOM 2076 C C . PRO A 1 254 ? 29.041 0.358 -8.514 1.00 85.56 254 PRO A C 1
ATOM 2078 O O . PRO A 1 254 ? 29.987 -0.142 -9.118 1.00 85.56 254 PRO A O 1
ATOM 2081 N N . ILE A 1 255 ? 27.834 -0.215 -8.519 1.00 87.69 255 ILE A N 1
ATOM 2082 C CA . ILE A 1 255 ? 27.508 -1.453 -9.237 1.00 87.69 255 ILE A CA 1
ATOM 2083 C C . ILE A 1 255 ? 26.794 -1.082 -10.536 1.00 87.69 255 ILE A C 1
ATOM 2085 O O . ILE A 1 255 ? 25.767 -0.408 -10.513 1.00 87.69 255 ILE A O 1
ATOM 2089 N N . LYS A 1 256 ? 27.340 -1.535 -11.668 1.00 88.88 256 LYS A N 1
ATOM 2090 C CA . LYS A 1 256 ? 26.823 -1.253 -13.015 1.00 88.88 256 LYS A CA 1
ATOM 2091 C C . LYS A 1 256 ? 26.739 -2.544 -13.831 1.00 88.88 256 LYS A C 1
ATOM 2093 O O . LYS A 1 256 ? 27.635 -2.829 -14.625 1.00 88.88 256 LYS A O 1
ATOM 2098 N N . PRO A 1 257 ? 25.729 -3.388 -13.577 1.00 90.94 257 PRO A N 1
ATOM 2099 C CA . PRO A 1 257 ? 25.569 -4.620 -14.324 1.00 90.94 257 PRO A CA 1
ATOM 2100 C C . PRO A 1 257 ? 25.104 -4.305 -15.749 1.00 90.94 257 PRO A C 1
ATOM 2102 O O . PRO A 1 257 ? 24.199 -3.500 -15.936 1.00 90.94 257 PRO A O 1
ATOM 2105 N N . SER A 1 258 ? 25.706 -4.961 -16.740 1.00 91.06 258 SER A N 1
ATOM 2106 C CA . SER A 1 258 ? 25.492 -4.669 -18.165 1.00 91.06 258 SER A CA 1
ATOM 2107 C C . SER A 1 258 ? 24.225 -5.288 -18.768 1.00 91.06 258 SER A C 1
ATOM 2109 O O . SER A 1 258 ? 24.047 -5.242 -19.981 1.00 91.06 258 SER A O 1
ATOM 2111 N N . ASP A 1 259 ? 23.398 -5.964 -17.967 1.00 95.56 259 ASP A N 1
ATOM 2112 C CA . ASP A 1 259 ? 22.223 -6.695 -18.448 1.00 95.56 259 ASP A CA 1
ATOM 2113 C C . ASP A 1 259 ? 20.889 -5.987 -18.172 1.00 95.56 259 ASP A C 1
ATOM 2115 O O . ASP A 1 259 ? 19.866 -6.414 -18.700 1.00 95.56 259 ASP A O 1
ATOM 2119 N N . GLN A 1 260 ? 20.863 -4.911 -17.378 1.00 95.19 260 GLN A N 1
ATOM 2120 C CA . GLN A 1 260 ? 19.606 -4.268 -16.962 1.00 95.19 260 GLN A CA 1
ATOM 2121 C C . GLN A 1 260 ? 18.807 -3.731 -18.153 1.00 95.19 260 GLN A C 1
ATOM 2123 O O . GLN A 1 260 ? 17.599 -3.942 -18.248 1.00 95.19 260 GLN A O 1
ATOM 2128 N N . GLU A 1 261 ? 19.494 -3.098 -19.097 1.00 95.81 261 GLU A N 1
ATOM 2129 C CA . GLU A 1 261 ? 18.913 -2.553 -20.319 1.00 95.81 261 GLU A CA 1
ATOM 2130 C C . GLU A 1 261 ? 18.331 -3.670 -21.196 1.00 95.81 261 GLU A C 1
ATOM 2132 O O . GLU A 1 261 ? 17.289 -3.490 -21.825 1.00 95.81 261 GLU A O 1
ATOM 2137 N N . MET A 1 262 ? 18.950 -4.857 -21.193 1.00 97.19 262 MET A N 1
ATOM 2138 C CA . MET A 1 262 ? 18.452 -6.012 -21.946 1.00 97.19 262 MET A CA 1
ATOM 2139 C C . MET A 1 262 ? 17.137 -6.538 -21.368 1.00 97.19 262 MET A C 1
ATOM 2141 O O . MET A 1 262 ? 16.238 -6.888 -22.130 1.00 97.19 262 MET A O 1
ATOM 2145 N N . TRP A 1 263 ? 16.978 -6.537 -20.041 1.00 98.00 263 TRP A N 1
ATOM 2146 C CA . TRP A 1 263 ? 15.704 -6.890 -19.406 1.00 98.00 263 TRP A CA 1
ATOM 2147 C C . TRP A 1 263 ? 14.593 -5.899 -19.743 1.00 98.00 263 TRP A C 1
ATOM 2149 O O . TRP A 1 263 ? 13.454 -6.313 -19.968 1.00 98.00 263 TRP A O 1
ATOM 2159 N N . LEU A 1 264 ? 14.916 -4.603 -19.813 1.00 97.81 264 LEU A N 1
ATOM 2160 C CA . LEU A 1 264 ? 13.945 -3.573 -20.175 1.00 97.81 264 LEU A CA 1
ATOM 2161 C C . LEU A 1 264 ? 13.481 -3.758 -21.621 1.00 97.81 264 LEU A C 1
ATOM 2163 O O . LEU A 1 264 ? 12.276 -3.762 -21.885 1.00 97.81 264 LEU A O 1
ATOM 2167 N N . LEU A 1 265 ? 14.426 -3.961 -22.543 1.00 97.69 265 LEU A N 1
ATOM 2168 C CA . LEU A 1 265 ? 14.120 -4.233 -23.946 1.00 97.69 265 LEU A CA 1
ATOM 2169 C C . LEU A 1 265 ? 13.306 -5.516 -24.106 1.00 97.69 265 LEU A C 1
ATOM 2171 O O . LEU A 1 265 ? 12.341 -5.521 -24.869 1.00 97.69 265 LEU A O 1
ATOM 2175 N N . TRP A 1 266 ? 13.646 -6.581 -23.375 1.00 98.38 266 TRP A N 1
ATOM 2176 C CA . TRP A 1 266 ? 12.915 -7.843 -23.448 1.00 98.38 266 TRP A CA 1
ATOM 2177 C C . TRP A 1 266 ? 11.467 -7.683 -22.972 1.00 98.38 266 TRP A C 1
ATOM 2179 O O . TRP A 1 266 ? 10.552 -7.940 -23.753 1.00 98.38 266 TRP A O 1
ATOM 2189 N N . LEU A 1 267 ? 11.236 -7.187 -21.750 1.00 98.50 267 LEU A N 1
ATOM 2190 C CA . LEU A 1 267 ? 9.875 -7.016 -21.227 1.00 98.50 267 LEU A CA 1
ATOM 2191 C C . LEU A 1 267 ? 9.036 -6.092 -22.119 1.00 98.50 267 LEU A C 1
ATOM 2193 O O . LEU A 1 267 ? 7.875 -6.391 -22.399 1.00 98.50 267 LEU A O 1
ATOM 2197 N N . THR A 1 268 ? 9.624 -4.987 -22.585 1.00 98.50 268 THR A N 1
ATOM 2198 C CA . THR A 1 268 ? 8.937 -4.041 -23.475 1.00 98.50 268 THR A CA 1
ATOM 2199 C C . THR A 1 268 ? 8.580 -4.702 -24.804 1.00 98.50 268 THR A C 1
ATOM 2201 O O . THR A 1 268 ? 7.460 -4.549 -25.283 1.00 98.50 268 THR A O 1
ATOM 2204 N N . SER A 1 269 ? 9.484 -5.500 -25.377 1.00 98.31 269 SER A N 1
ATOM 2205 C CA . SER A 1 269 ? 9.216 -6.229 -26.621 1.00 98.31 269 SER A CA 1
ATOM 2206 C C . SER A 1 269 ? 8.082 -7.236 -26.447 1.00 98.31 269 SER A C 1
ATOM 2208 O O . SER A 1 269 ? 7.153 -7.247 -27.250 1.00 98.31 269 SER A O 1
ATOM 2210 N N . GLU A 1 270 ? 8.106 -8.036 -25.380 1.00 98.31 270 GLU A N 1
ATOM 2211 C CA . GLU A 1 270 ? 7.039 -9.000 -25.083 1.00 98.31 270 GLU A CA 1
ATOM 2212 C C . GLU A 1 270 ? 5.690 -8.298 -24.871 1.00 98.31 270 GLU A C 1
ATOM 2214 O O . GLU A 1 270 ? 4.668 -8.738 -25.399 1.00 98.31 270 GLU A O 1
ATOM 2219 N N . TYR A 1 271 ? 5.685 -7.160 -24.167 1.00 98.50 271 TYR A N 1
ATOM 2220 C CA . TYR A 1 271 ? 4.496 -6.332 -23.983 1.00 98.50 271 TYR A CA 1
ATOM 2221 C C . TYR A 1 271 ? 3.906 -5.879 -25.323 1.00 98.50 271 TYR A C 1
ATOM 2223 O O . TYR A 1 271 ? 2.726 -6.118 -25.589 1.00 98.50 271 TYR A O 1
ATOM 2231 N N . ILE A 1 272 ? 4.712 -5.254 -26.184 1.00 98.38 272 ILE A N 1
ATOM 2232 C CA . ILE A 1 272 ? 4.253 -4.723 -27.474 1.00 98.38 272 ILE A CA 1
ATOM 2233 C C . ILE A 1 272 ? 3.801 -5.855 -28.399 1.00 98.38 272 ILE A C 1
ATOM 2235 O O . ILE A 1 272 ? 2.763 -5.750 -29.055 1.00 98.38 272 ILE A O 1
ATOM 2239 N N . LEU A 1 273 ? 4.540 -6.963 -28.442 1.00 97.88 273 LEU A N 1
ATOM 2240 C CA . LEU A 1 273 ? 4.203 -8.100 -29.295 1.00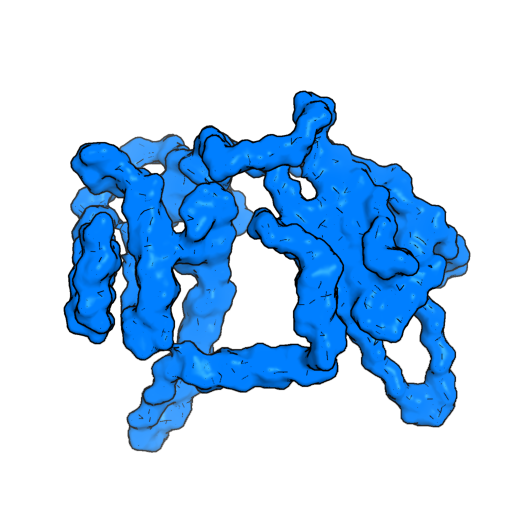 97.88 273 LEU A CA 1
ATOM 2241 C C . LEU A 1 273 ? 2.903 -8.783 -28.857 1.00 97.88 273 LEU A C 1
ATOM 2243 O O . LEU A 1 273 ? 2.102 -9.152 -29.720 1.00 97.88 273 LEU A O 1
ATOM 2247 N N . ALA A 1 274 ? 2.672 -8.923 -27.551 1.00 97.50 274 ALA A N 1
ATOM 2248 C CA . ALA A 1 274 ? 1.466 -9.549 -27.021 1.00 97.50 274 ALA A CA 1
ATOM 2249 C C . ALA A 1 274 ? 0.235 -8.631 -27.091 1.00 97.50 274 ALA A C 1
ATOM 2251 O O . ALA A 1 274 ? -0.857 -9.099 -27.412 1.00 97.50 274 ALA A O 1
ATOM 2252 N N . THR A 1 275 ? 0.391 -7.335 -26.803 1.00 97.12 275 THR A N 1
ATOM 2253 C CA . THR A 1 275 ? -0.740 -6.394 -26.666 1.00 97.12 275 THR A CA 1
ATOM 2254 C C . THR A 1 275 ? -1.038 -5.587 -27.923 1.00 97.12 275 THR A C 1
ATOM 2256 O O . THR A 1 275 ? -2.161 -5.117 -28.081 1.00 97.12 275 THR A O 1
ATOM 2259 N N . ARG A 1 276 ? -0.052 -5.432 -28.817 1.00 97.56 276 ARG A N 1
ATOM 2260 C CA . ARG A 1 276 ? -0.092 -4.528 -29.981 1.00 97.56 276 ARG A CA 1
ATOM 2261 C C . ARG A 1 276 ? -0.297 -3.048 -29.627 1.00 97.56 276 ARG A C 1
ATOM 2263 O O . ARG A 1 276 ? -0.634 -2.268 -30.508 1.00 97.56 276 ARG A O 1
ATOM 2270 N N . ASP A 1 277 ? -0.062 -2.660 -28.373 1.00 97.44 277 ASP A N 1
ATOM 2271 C CA . ASP A 1 277 ? -0.150 -1.276 -27.886 1.00 97.44 277 ASP A CA 1
ATOM 2272 C C . ASP A 1 277 ? 1.097 -0.478 -28.303 1.00 97.44 277 ASP A C 1
ATOM 2274 O O . ASP A 1 277 ? 1.939 -0.145 -27.474 1.00 97.44 277 ASP A O 1
ATOM 2278 N N . THR A 1 278 ? 1.272 -0.249 -29.609 1.00 97.12 278 THR A N 1
ATOM 2279 C CA . THR A 1 278 ? 2.444 0.456 -30.161 1.00 97.12 278 THR A CA 1
ATOM 2280 C C . THR A 1 278 ? 2.517 1.910 -29.722 1.00 97.12 278 THR A C 1
ATOM 2282 O O . THR A 1 278 ? 3.619 2.412 -29.535 1.00 97.12 278 THR A O 1
ATOM 2285 N N . ASP A 1 279 ? 1.365 2.535 -29.477 1.00 97.19 279 ASP A N 1
ATOM 2286 C CA . ASP A 1 279 ? 1.245 3.913 -28.985 1.00 97.19 279 ASP A CA 1
ATOM 2287 C C . ASP A 1 279 ? 1.920 4.095 -27.614 1.00 97.19 279 ASP A C 1
ATOM 2289 O O . ASP A 1 279 ? 2.207 5.209 -27.196 1.00 97.19 279 ASP A O 1
ATOM 2293 N N . PHE A 1 280 ? 2.199 3.005 -26.889 1.00 96.81 280 PHE A N 1
ATOM 2294 C CA . PHE A 1 280 ? 2.972 3.052 -25.650 1.00 96.81 280 PHE A CA 1
ATOM 2295 C C . PHE A 1 280 ? 4.441 3.470 -25.848 1.00 96.81 280 PHE A C 1
ATOM 2297 O O . PHE A 1 280 ? 5.091 3.840 -24.871 1.00 96.81 280 PHE A O 1
ATOM 2304 N N . LEU A 1 281 ? 4.978 3.363 -27.069 1.00 95.44 281 LEU A N 1
ATOM 2305 C CA . LEU A 1 281 ? 6.364 3.722 -27.388 1.00 95.44 281 LEU A CA 1
ATOM 2306 C C . LEU A 1 281 ? 6.553 5.209 -27.740 1.00 95.44 281 LEU A C 1
ATOM 2308 O O . LEU A 1 281 ? 7.705 5.635 -27.842 1.00 95.44 281 LEU A O 1
ATOM 2312 N N . ASP A 1 282 ? 5.463 5.960 -27.919 1.00 93.12 282 ASP A N 1
ATOM 2313 C CA . ASP A 1 282 ? 5.453 7.401 -28.219 1.00 93.12 282 ASP A CA 1
ATOM 2314 C C . ASP A 1 282 ? 5.338 8.259 -26.940 1.00 93.12 282 ASP A C 1
ATOM 2316 O O . ASP A 1 282 ? 5.962 9.348 -26.903 1.00 93.12 282 ASP A O 1
#